Protein AF-A0A843V3J6-F1 (afdb_monomer_lite)

Organism: Colocasia esculenta (NCBI:txid4460)

pLDDT: mean 82.62, std 19.19, range [26.67, 98.56]

Radius of gyration: 23.21 Å; chains: 1; bounding box: 59×49×70 Å

Sequence (284 aa):
MAHHYPLPICGTAAAAAAAAAMAGCDGGARTPGRGEKETKKAARLAMMELSNMISVPMSLHAVVRLNVPEAIYQSGLNAPLTAAEILARLVPPPPSPALADPSILQRMLRMLTSHGVFREHLAGDGERRYSLTDVGMTLVAGADGEGSESYAPYVLQHHQEALVRAWPLLHEAVLDPTAGPFARANGGVPAYAYYGKDPKANVLMQRAMTGLSEPFMEALVEHAEAERGAGGLFDGVGKLVDVGGSSGACLNMIMKRVPEVTAGVNFDLPDVVALAPNFPERFR

Foldseek 3Di:
DDDPDDDPPPCVVVVVVVVVVPPDDDDDDDDDDPVNVVVVVVVVVVVVCVVCVVLQLVLVLVCLVQVQLCLCCVVVDQDWAQLLSSQVSTVVHDPCSVPDDSVVNVVSQVVVVVVQQWDWDQDPVRTITIGGDPNVLLSDPQNVHPPQQGLSLLSNLCPPPLNVQLVVCCVVCVVPVPAHSSCVSPVNADDVRVQVVPPVSVVSVLSNCRSPLQVVLVVQQVVQCVPPPPATPQRPPCAEEAAQCQLCVNVVSCCVVPVSPQAYEYHDDPVRPVPHDDDPPSYD

InterPro domains:
  IPR001077 O-methyltransferase, C-terminal domain [PF00891] (167-279)
  IPR012967 Caffeic acid 3-O-methyltransferase-like, dimerisation domain [PF08100] (48-141)
  IPR016461 O-methyltransferase-like [PS51683] (48-284)
  IPR016461 O-methyltransferase-like [PTHR11746] (46-274)
  IPR029063 S-adenosyl-L-methionine-dependent methyltransferase superfamily [G3DSA:3.40.50.150] (147-284)
  IPR029063 S-adenosyl-L-methionine-dependent methyltransferase superfamily [SSF53335] (148-279)
  IPR036388 Winged helix-like DNA-binding domain superfamily [G3DSA:1.10.10.10] (28-146)
  IPR036390 Winged helix DNA-binding domain superfamily [SSF46785] (43-142)

Secondary structure (DSSP, 8-state):
-----PPP-TTHHHHHHHHHTS-----------HHHHHHHHHHHHHHHHHHHTTHHHHHHHHHHHTTHHHHHHTTS----EEHHHHHHH-SSPPSSGGG--HHHHHHHHHHHHHTTSEEEEE-TTS-EEEEE-HHHHTTSTTTTSTTPPPSHHHHHHHTSHHHHTTGGGHHHHHH-TTS-HHHHHTTT--HHHHHTT-HHHHHHHHHHHHHHHHHHHHHHHHHHHHHHTT--TTTT-SEEEEET-TTSHHHHHHHHH-TT--EEEEE--HHHHTTSPPPPTTB-

Structure (mmCIF, N/CA/C/O backbone):
data_AF-A0A843V3J6-F1
#
_entry.id   AF-A0A843V3J6-F1
#
loop_
_atom_site.group_PDB
_atom_site.id
_atom_site.type_symbol
_atom_site.label_atom_id
_atom_site.label_alt_id
_atom_site.label_comp_id
_atom_site.label_asym_id
_atom_site.label_entity_id
_atom_site.label_seq_id
_atom_site.pdbx_PDB_ins_code
_atom_site.Cartn_x
_atom_site.Cartn_y
_atom_site.Cartn_z
_atom_site.occupancy
_atom_site.B_iso_or_equiv
_atom_site.auth_seq_id
_atom_site.auth_comp_id
_atom_site.auth_asym_id
_atom_site.auth_atom_id
_atom_site.pdbx_PDB_model_num
ATOM 1 N N . MET A 1 1 ? -15.578 -20.160 21.938 1.00 28.12 1 MET A N 1
ATOM 2 C CA . MET A 1 1 ? -16.398 -19.823 20.756 1.00 28.12 1 MET A CA 1
ATOM 3 C C . MET A 1 1 ? -15.548 -18.938 19.863 1.00 28.12 1 MET A C 1
ATOM 5 O O . MET A 1 1 ? -15.261 -17.815 20.246 1.00 28.12 1 MET A O 1
ATOM 9 N N . ALA A 1 2 ? -15.023 -19.484 18.766 1.00 26.67 2 ALA A N 1
ATOM 10 C CA . ALA A 1 2 ? -14.194 -18.730 17.830 1.00 26.67 2 ALA A CA 1
ATOM 11 C C . ALA A 1 2 ? -15.118 -17.910 16.921 1.00 26.67 2 ALA A C 1
ATOM 13 O O . ALA A 1 2 ? -15.871 -18.475 16.132 1.00 26.67 2 ALA A O 1
ATOM 14 N N . HIS A 1 3 ? -15.109 -16.589 17.081 1.00 28.59 3 HIS A N 1
ATOM 15 C CA . HIS A 1 3 ? -15.830 -15.693 16.188 1.00 28.59 3 HIS A CA 1
ATOM 16 C C . HIS A 1 3 ? -15.120 -15.673 14.829 1.00 28.59 3 HIS A C 1
ATOM 18 O O . HIS A 1 3 ? -14.024 -15.133 14.692 1.00 28.59 3 HIS A O 1
ATOM 24 N N . HIS A 1 4 ? -15.745 -16.290 13.827 1.00 30.20 4 HIS A N 1
ATOM 25 C CA . HIS A 1 4 ? -15.420 -16.071 12.424 1.00 30.20 4 HIS A CA 1
ATOM 26 C C . HIS A 1 4 ? -15.830 -14.642 12.054 1.00 30.20 4 HIS A C 1
ATOM 28 O O . HIS A 1 4 ? -16.993 -14.394 11.752 1.00 30.20 4 HIS A O 1
ATOM 34 N N . TYR A 1 5 ? -14.886 -13.703 12.084 1.00 27.34 5 TYR A N 1
ATOM 35 C CA . TYR A 1 5 ? -15.036 -12.443 11.363 1.00 27.34 5 TYR A CA 1
ATOM 36 C C . TYR A 1 5 ? -14.566 -12.672 9.920 1.00 27.34 5 TYR A C 1
ATOM 38 O O . TYR A 1 5 ? -13.370 -12.893 9.707 1.00 27.34 5 TYR A O 1
ATOM 46 N N . PRO A 1 6 ? -15.466 -12.699 8.919 1.00 29.69 6 PRO A N 1
ATOM 47 C CA . PRO A 1 6 ? -15.037 -12.656 7.532 1.00 29.69 6 PRO A CA 1
ATOM 48 C C . PRO A 1 6 ? -14.375 -11.296 7.289 1.00 29.69 6 PRO A C 1
ATOM 50 O O . PRO A 1 6 ? -14.940 -10.257 7.628 1.00 29.69 6 PRO A O 1
ATOM 53 N N . LEU A 1 7 ? -13.165 -11.303 6.727 1.00 31.59 7 LEU A N 1
ATOM 54 C CA . LEU A 1 7 ? -12.528 -10.080 6.243 1.00 31.59 7 LEU A CA 1
ATOM 55 C C . LEU A 1 7 ? -13.487 -9.395 5.254 1.00 31.59 7 LEU A C 1
ATOM 57 O O . LEU A 1 7 ? -14.003 -10.078 4.361 1.00 31.59 7 LEU A O 1
ATOM 61 N N . PRO A 1 8 ? -13.737 -8.080 5.372 1.00 27.30 8 PRO A N 1
ATOM 62 C CA . PRO A 1 8 ? -14.474 -7.366 4.349 1.00 27.30 8 PRO A CA 1
ATOM 63 C C . PRO A 1 8 ? -13.668 -7.456 3.053 1.00 27.30 8 PRO A C 1
ATOM 65 O O . PRO A 1 8 ? -12.497 -7.082 2.992 1.00 27.30 8 PRO A O 1
ATOM 68 N N . ILE A 1 9 ? -14.294 -8.006 2.016 1.00 33.47 9 ILE A N 1
ATOM 69 C CA . ILE A 1 9 ? -13.765 -8.008 0.657 1.00 33.47 9 ILE A CA 1
ATOM 70 C C . ILE A 1 9 ? -13.707 -6.535 0.237 1.00 33.47 9 ILE A C 1
ATOM 72 O O . ILE A 1 9 ? -14.710 -5.965 -0.194 1.00 33.47 9 ILE A O 1
ATOM 76 N N . CYS A 1 10 ? -12.554 -5.893 0.430 1.00 31.53 10 CYS A N 1
ATOM 77 C CA . CYS A 1 10 ? -12.291 -4.512 0.033 1.00 31.53 10 CYS A CA 1
ATOM 78 C C . CYS A 1 10 ? -12.187 -4.433 -1.502 1.00 31.53 10 CYS A C 1
ATOM 80 O O . CYS A 1 10 ? -11.113 -4.301 -2.077 1.00 31.53 10 CYS A O 1
ATOM 82 N N . GLY A 1 11 ? -13.320 -4.624 -2.179 1.00 31.94 11 GLY A N 1
ATOM 83 C CA . GLY A 1 11 ? -13.445 -4.601 -3.639 1.00 31.94 11 GLY A CA 1
ATOM 84 C C . GLY A 1 11 ? -14.770 -4.020 -4.136 1.00 31.94 11 GLY A C 1
ATOM 85 O O . GLY A 1 11 ? -14.984 -3.921 -5.343 1.00 31.94 11 GLY A O 1
ATOM 86 N N . THR A 1 12 ? -15.668 -3.607 -3.237 1.00 34.56 12 THR A N 1
ATOM 87 C CA . THR A 1 12 ? -17.015 -3.140 -3.603 1.00 34.56 12 THR A CA 1
ATOM 88 C C . THR A 1 12 ? -17.006 -1.809 -4.359 1.00 34.56 12 THR A C 1
ATOM 90 O O . THR A 1 12 ? -17.828 -1.627 -5.254 1.00 34.56 12 THR A O 1
ATOM 93 N N . ALA A 1 13 ? -16.044 -0.918 -4.100 1.00 29.59 13 ALA A N 1
ATOM 94 C CA . ALA A 1 13 ? -15.948 0.362 -4.811 1.00 29.59 13 ALA A CA 1
ATOM 95 C C . ALA A 1 13 ? -15.437 0.211 -6.261 1.00 29.59 13 ALA A C 1
ATOM 97 O O . ALA A 1 13 ? -15.981 0.825 -7.178 1.00 29.59 13 ALA A O 1
ATOM 98 N N . ALA A 1 14 ? -14.446 -0.656 -6.501 1.00 31.50 14 ALA A N 1
ATOM 99 C CA . ALA A 1 14 ? -13.887 -0.877 -7.840 1.00 31.50 14 ALA A CA 1
ATOM 100 C C . ALA A 1 14 ? -14.837 -1.678 -8.752 1.00 31.50 14 ALA A C 1
ATOM 102 O O . ALA A 1 14 ? -14.930 -1.413 -9.952 1.00 31.50 14 ALA A O 1
ATOM 103 N N . ALA A 1 15 ? -15.601 -2.617 -8.182 1.00 30.77 15 ALA A N 1
ATOM 104 C CA . ALA A 1 15 ? -16.604 -3.386 -8.916 1.00 30.77 15 ALA A CA 1
ATOM 105 C C . ALA A 1 15 ? -17.787 -2.520 -9.399 1.00 30.77 15 ALA A C 1
ATOM 107 O O . ALA A 1 15 ? -18.316 -2.755 -10.487 1.00 30.77 15 ALA A O 1
ATOM 108 N N . ALA A 1 16 ? -18.171 -1.490 -8.634 1.00 28.77 16 ALA A N 1
ATOM 109 C CA . ALA A 1 16 ? -19.265 -0.588 -8.997 1.00 28.77 16 ALA A CA 1
ATOM 110 C C . ALA A 1 16 ? -18.951 0.255 -10.250 1.00 28.77 16 ALA A C 1
ATOM 112 O O . ALA A 1 16 ? -19.823 0.441 -11.101 1.00 28.77 16 ALA A O 1
ATOM 113 N N . ALA A 1 17 ? -17.697 0.692 -10.418 1.00 30.34 17 ALA A N 1
ATOM 114 C CA . ALA A 1 17 ? -17.265 1.454 -11.593 1.00 30.34 17 ALA A CA 1
ATOM 115 C C . ALA A 1 17 ? -17.244 0.604 -12.881 1.00 30.34 17 ALA A C 1
ATOM 117 O O . ALA A 1 17 ? -17.614 1.086 -13.951 1.00 30.34 17 ALA A O 1
ATOM 118 N N . ALA A 1 18 ? -16.882 -0.681 -12.783 1.00 31.62 18 ALA A N 1
ATOM 119 C CA . ALA A 1 18 ? -16.894 -1.604 -13.920 1.00 31.62 18 ALA A CA 1
ATOM 120 C C . ALA A 1 18 ? -18.320 -2.024 -14.336 1.00 31.62 18 ALA A C 1
ATOM 122 O O . ALA A 1 18 ? -18.591 -2.213 -15.523 1.00 31.62 18 ALA A O 1
ATOM 123 N N . ALA A 1 19 ? -19.250 -2.131 -13.380 1.00 32.97 19 ALA A N 1
ATOM 124 C CA . ALA A 1 19 ? -20.643 -2.496 -13.648 1.00 32.97 19 ALA A CA 1
ATOM 125 C C . ALA A 1 19 ? -21.416 -1.397 -14.402 1.00 32.97 19 ALA A C 1
ATOM 127 O O . ALA A 1 19 ? -22.223 -1.706 -15.281 1.00 32.97 19 ALA A O 1
ATOM 128 N N . ALA A 1 20 ? -21.129 -0.119 -14.126 1.00 32.47 20 ALA A N 1
ATOM 129 C CA . ALA A 1 20 ? -21.775 1.013 -14.796 1.00 32.47 20 ALA A CA 1
ATOM 130 C C . ALA A 1 20 ? -21.442 1.106 -16.301 1.00 32.47 20 ALA A C 1
ATOM 132 O O . ALA A 1 20 ? -22.246 1.613 -17.078 1.00 32.47 20 ALA A O 1
ATOM 133 N N . ALA A 1 21 ? -20.301 0.559 -16.737 1.00 35.69 21 ALA A N 1
ATOM 134 C CA . ALA A 1 21 ? -19.885 0.560 -18.142 1.00 35.69 21 ALA A CA 1
ATOM 135 C C . ALA A 1 21 ? -20.558 -0.534 -19.001 1.00 35.69 21 ALA A C 1
ATOM 137 O O . ALA A 1 21 ? -20.473 -0.490 -20.227 1.00 35.69 21 ALA A O 1
ATOM 138 N N . MET A 1 22 ? -21.227 -1.516 -18.381 1.00 38.47 22 MET A N 1
ATOM 139 C CA . MET A 1 22 ? -21.742 -2.722 -19.055 1.00 38.47 22 MET A CA 1
ATOM 140 C C . MET A 1 22 ? -23.270 -2.712 -19.268 1.00 38.47 22 MET A C 1
ATOM 142 O O . MET A 1 22 ? -23.803 -3.586 -19.952 1.00 38.47 22 MET A O 1
ATOM 146 N N . ALA A 1 23 ? -23.992 -1.729 -18.720 1.00 36.44 23 ALA A N 1
ATOM 147 C CA . ALA A 1 23 ? -25.458 -1.666 -18.717 1.00 36.44 23 ALA A CA 1
ATOM 148 C C . ALA A 1 23 ? -26.059 -1.005 -19.977 1.00 36.44 23 ALA A C 1
ATOM 150 O O . ALA A 1 23 ? -26.860 -0.078 -19.892 1.00 36.44 23 ALA A O 1
ATOM 151 N N . GLY A 1 24 ? -25.684 -1.490 -21.161 1.00 35.25 24 GLY A N 1
ATOM 152 C CA . GLY A 1 24 ? -26.231 -1.013 -22.434 1.00 35.25 24 GLY A CA 1
ATOM 153 C C . GLY A 1 24 ? -26.349 -2.135 -23.458 1.00 35.25 24 GLY A C 1
ATOM 154 O O . GLY A 1 24 ? -25.571 -2.188 -24.404 1.00 35.25 24 GLY A O 1
ATOM 155 N N . CYS A 1 25 ? -27.299 -3.049 -23.263 1.00 37.50 25 CYS A N 1
ATOM 156 C CA . CYS A 1 25 ? -27.677 -4.037 -24.272 1.00 37.50 25 CYS A CA 1
ATOM 157 C C . CYS A 1 25 ? -29.126 -3.796 -24.685 1.00 37.50 25 CYS A C 1
ATOM 159 O O . CYS A 1 25 ? -30.023 -3.961 -23.863 1.00 37.50 25 CYS A O 1
ATOM 161 N N . ASP A 1 26 ? -29.345 -3.476 -25.961 1.00 40.12 26 ASP A N 1
ATOM 162 C CA . ASP A 1 26 ? -30.627 -3.742 -26.605 1.00 40.12 26 ASP A CA 1
ATOM 163 C C . ASP A 1 26 ? -30.409 -4.529 -27.904 1.00 40.12 26 ASP A C 1
ATOM 165 O O . ASP A 1 26 ? -29.411 -4.356 -28.613 1.00 40.12 26 ASP A O 1
ATOM 169 N N . GLY A 1 27 ? -31.299 -5.493 -28.117 1.00 42.22 27 GLY A N 1
ATOM 170 C CA . GLY A 1 27 ? -31.131 -6.636 -29.003 1.00 42.22 27 GLY A CA 1
ATOM 171 C C . GLY A 1 27 ? -31.489 -6.382 -30.467 1.00 42.22 27 GLY A C 1
ATOM 172 O O . GLY A 1 27 ? -32.293 -5.526 -30.820 1.00 42.22 27 GLY A O 1
ATOM 173 N N . GLY A 1 28 ? -30.918 -7.214 -31.339 1.00 34.41 28 GLY A N 1
ATOM 174 C CA . GLY A 1 28 ? -31.318 -7.326 -32.740 1.00 34.41 28 GLY A CA 1
ATOM 175 C C . GLY A 1 28 ? -30.206 -7.921 -33.595 1.00 34.41 28 GLY A C 1
ATOM 176 O O . GLY A 1 28 ? -29.186 -7.279 -33.828 1.00 34.41 28 GLY A O 1
ATOM 177 N N . ALA A 1 29 ? -30.397 -9.156 -34.065 1.00 49.06 29 ALA A N 1
ATOM 178 C CA . ALA A 1 29 ? -29.432 -9.872 -34.893 1.00 49.06 29 ALA A CA 1
ATOM 179 C C . ALA A 1 29 ? -29.091 -9.085 -36.175 1.00 49.06 29 ALA A C 1
ATOM 181 O O . ALA A 1 29 ? -29.909 -8.961 -37.086 1.00 49.06 29 ALA A O 1
ATOM 182 N N . ARG A 1 30 ? -27.857 -8.574 -36.254 1.00 51.25 30 ARG A N 1
ATOM 183 C CA . ARG A 1 30 ? -27.220 -8.079 -37.481 1.00 51.25 30 ARG A CA 1
ATOM 184 C C . ARG A 1 30 ? -25.913 -8.828 -37.690 1.00 51.25 30 ARG A C 1
ATOM 186 O O . ARG A 1 30 ? -25.183 -9.102 -36.747 1.00 51.25 30 ARG A O 1
ATOM 193 N N . THR A 1 31 ? -25.617 -9.141 -38.946 1.00 56.22 31 THR A N 1
ATOM 194 C CA . THR A 1 31 ? -24.292 -9.580 -39.403 1.00 56.22 31 THR A CA 1
ATOM 195 C C . THR A 1 31 ? -23.197 -8.671 -38.831 1.00 56.22 31 THR A C 1
ATOM 197 O O . THR A 1 31 ? -23.404 -7.453 -38.868 1.00 56.22 31 THR A O 1
ATOM 200 N N . PRO A 1 32 ? -22.037 -9.189 -38.369 1.00 52.00 32 PRO A N 1
ATOM 201 C CA . PRO A 1 32 ? -21.095 -8.382 -37.604 1.00 52.00 32 PRO A CA 1
ATOM 202 C C . PRO A 1 32 ? -20.516 -7.249 -38.439 1.00 52.00 32 PRO A C 1
ATOM 204 O O . PRO A 1 32 ? -19.610 -7.445 -39.258 1.00 52.00 32 PRO A O 1
ATOM 207 N N . GLY A 1 33 ? -21.049 -6.048 -38.223 1.00 54.09 33 GLY A N 1
ATOM 208 C CA . GLY A 1 33 ? -20.495 -4.816 -38.754 1.00 54.09 33 GLY A CA 1
ATOM 209 C C . GLY A 1 33 ? -19.091 -4.588 -38.197 1.00 54.09 33 GLY A C 1
ATOM 210 O O . GLY A 1 33 ? -18.692 -5.167 -37.185 1.00 54.09 33 GLY A O 1
ATOM 211 N N . ARG A 1 34 ? -18.324 -3.716 -38.853 1.00 59.78 34 ARG A N 1
ATOM 212 C CA . ARG A 1 34 ? -16.984 -3.289 -38.415 1.00 59.78 34 ARG A CA 1
ATOM 213 C C . ARG A 1 34 ? -16.920 -2.952 -36.911 1.00 59.78 34 ARG A C 1
ATOM 215 O O . ARG A 1 34 ? -15.963 -3.363 -36.263 1.00 59.78 34 ARG A O 1
ATOM 222 N N . GLY A 1 35 ? -17.977 -2.343 -36.364 1.00 64.44 35 GLY A N 1
ATOM 223 C CA . GLY A 1 35 ? -18.118 -2.057 -34.931 1.00 64.44 35 GLY A CA 1
ATOM 224 C C . GLY A 1 35 ? -18.111 -3.299 -34.030 1.00 64.44 35 GLY A C 1
ATOM 225 O O . GLY A 1 35 ? -17.386 -3.322 -33.048 1.00 64.44 35 GLY A O 1
ATOM 226 N N . GLU A 1 36 ? -18.795 -4.391 -34.392 1.00 66.38 36 GLU A N 1
ATOM 227 C CA . GLU A 1 36 ? -18.816 -5.619 -33.573 1.00 66.38 36 GLU A CA 1
ATOM 228 C C . GLU A 1 36 ? -17.449 -6.335 -33.568 1.00 66.38 36 GLU A C 1
ATOM 230 O O . GLU A 1 36 ? -17.037 -6.942 -32.575 1.00 66.38 36 GLU A O 1
ATOM 235 N N . LYS A 1 37 ? -16.696 -6.242 -34.675 1.00 66.69 37 LYS A N 1
ATOM 236 C CA . LYS A 1 37 ? -15.309 -6.736 -34.746 1.00 66.69 37 LYS A CA 1
ATOM 237 C C . LYS A 1 37 ? -14.364 -5.905 -33.876 1.00 66.69 37 LYS A C 1
ATOM 239 O O . LYS A 1 37 ? -13.455 -6.475 -33.274 1.00 66.69 37 LYS A O 1
ATOM 244 N N . GLU A 1 38 ? -14.560 -4.591 -33.815 1.00 74.38 38 GLU A N 1
ATOM 245 C CA . GLU A 1 38 ? -13.803 -3.687 -32.941 1.00 74.38 38 GLU A CA 1
ATOM 246 C C . GLU A 1 38 ? -14.133 -3.953 -31.458 1.00 74.38 38 GLU A C 1
ATOM 248 O O . GLU A 1 38 ? -13.208 -4.118 -30.662 1.00 74.38 38 GLU A O 1
ATOM 253 N N . THR A 1 39 ? -15.405 -4.189 -31.107 1.00 82.88 39 THR A N 1
ATOM 254 C CA . THR A 1 39 ? -15.826 -4.607 -29.754 1.00 82.88 39 THR A CA 1
ATOM 255 C C . THR A 1 39 ? -15.177 -5.926 -29.316 1.00 82.88 39 THR A C 1
ATOM 257 O O . THR A 1 39 ? -14.636 -6.018 -28.216 1.00 82.88 39 THR A O 1
ATOM 260 N N . LYS A 1 40 ? -15.138 -6.950 -30.184 1.00 87.88 40 LYS A N 1
ATOM 261 C CA . LYS A 1 40 ? -14.481 -8.240 -29.871 1.00 87.88 40 LYS A CA 1
ATOM 262 C C . LYS A 1 40 ? -12.968 -8.108 -29.673 1.00 87.88 40 LYS A C 1
ATOM 264 O O . LYS A 1 40 ? -12.384 -8.882 -28.917 1.00 87.88 40 LYS A O 1
ATOM 269 N N . LYS A 1 41 ? -12.315 -7.161 -30.356 1.00 91.56 41 LYS A N 1
ATOM 270 C CA . LYS A 1 41 ? -10.887 -6.869 -30.150 1.00 91.56 41 LYS A CA 1
ATOM 271 C C . LYS A 1 41 ? -10.656 -6.175 -28.808 1.00 91.56 41 LYS A C 1
ATOM 273 O O . LYS A 1 41 ? -9.788 -6.623 -28.067 1.00 91.56 41 LYS A O 1
ATOM 278 N N . ALA A 1 42 ? -11.456 -5.161 -28.478 1.00 94.06 42 ALA A N 1
ATOM 279 C CA . ALA A 1 42 ? -11.379 -4.468 -27.192 1.00 94.06 42 ALA A CA 1
ATOM 280 C C . ALA A 1 42 ? -11.588 -5.432 -26.012 1.00 94.06 42 ALA A C 1
ATOM 282 O O . ALA A 1 42 ? -10.781 -5.454 -25.089 1.00 94.06 42 ALA A O 1
ATOM 283 N N . ALA A 1 43 ? -12.586 -6.319 -26.095 1.00 95.06 43 ALA A N 1
ATOM 284 C CA . ALA A 1 43 ? -12.836 -7.329 -25.065 1.00 95.06 43 ALA A CA 1
ATOM 285 C C . ALA A 1 43 ? -11.648 -8.292 -24.861 1.00 95.06 43 ALA A C 1
ATOM 287 O O . ALA A 1 43 ? -11.321 -8.653 -23.732 1.00 95.06 43 ALA A O 1
ATOM 288 N N . ARG A 1 44 ? -10.963 -8.692 -25.943 1.00 95.12 44 ARG A N 1
ATOM 289 C CA . ARG A 1 44 ? -9.755 -9.532 -25.849 1.00 95.12 44 ARG A CA 1
ATOM 290 C C . ARG A 1 44 ? -8.586 -8.799 -25.200 1.00 95.12 44 ARG A C 1
ATOM 292 O O . ARG A 1 44 ? -7.870 -9.412 -24.416 1.00 95.12 44 ARG A O 1
ATOM 299 N N . LEU A 1 45 ? -8.402 -7.516 -25.515 1.00 95.38 45 LEU A N 1
ATOM 300 C CA . LEU A 1 45 ? -7.379 -6.687 -24.875 1.00 95.38 45 LEU A CA 1
ATOM 301 C C . LEU A 1 45 ? -7.660 -6.526 -23.378 1.00 95.38 45 LEU A C 1
ATOM 303 O O . LEU A 1 45 ? -6.754 -6.740 -22.583 1.00 95.38 45 LEU A O 1
ATOM 307 N N . ALA A 1 46 ? -8.914 -6.272 -22.996 1.00 95.62 46 ALA A N 1
ATOM 308 C CA . ALA A 1 46 ? -9.312 -6.184 -21.592 1.00 95.62 46 ALA A CA 1
ATOM 309 C C . ALA A 1 46 ? -9.059 -7.500 -20.835 1.00 95.62 46 ALA A C 1
ATOM 311 O O . ALA A 1 46 ? -8.489 -7.493 -19.750 1.00 95.62 46 ALA A O 1
ATOM 312 N N . MET A 1 47 ? -9.408 -8.655 -21.417 1.00 96.69 47 MET A N 1
ATOM 313 C CA . MET A 1 47 ? -9.121 -9.952 -20.787 1.00 96.69 47 MET A CA 1
ATOM 314 C C . MET A 1 47 ? -7.614 -10.211 -20.657 1.00 96.69 47 MET A C 1
ATOM 316 O O . MET A 1 47 ? -7.163 -10.760 -19.652 1.00 96.69 47 MET A O 1
ATOM 320 N N . MET A 1 48 ? -6.825 -9.809 -21.655 1.00 95.25 48 MET A N 1
ATOM 321 C CA . MET A 1 48 ? -5.368 -9.894 -21.594 1.00 95.25 48 MET A CA 1
ATOM 322 C C . MET A 1 48 ? -4.803 -9.006 -20.477 1.00 95.25 48 MET A C 1
ATOM 324 O O . MET A 1 48 ? -3.924 -9.456 -19.749 1.00 95.25 48 MET A O 1
ATOM 328 N N . GLU A 1 49 ? -5.309 -7.785 -20.312 1.00 93.25 49 GLU A N 1
ATOM 329 C CA . GLU A 1 49 ? -4.924 -6.884 -19.221 1.00 93.25 49 GLU A CA 1
ATOM 330 C C . GLU A 1 49 ? -5.257 -7.495 -17.854 1.00 93.25 49 GLU A C 1
ATOM 332 O O . GLU A 1 49 ? -4.361 -7.663 -17.030 1.00 93.25 49 GLU A O 1
ATOM 337 N N . LEU A 1 50 ? -6.500 -7.948 -17.657 1.00 95.25 50 LEU A N 1
ATOM 338 C CA . LEU A 1 50 ? -6.942 -8.603 -16.421 1.00 95.25 50 LEU A CA 1
ATOM 339 C C . LEU A 1 50 ? -6.094 -9.836 -16.080 1.00 95.25 50 LEU A C 1
ATOM 341 O O . LEU A 1 50 ? -5.687 -10.012 -14.934 1.00 95.25 50 LEU A O 1
ATOM 345 N N . SER A 1 51 ? -5.779 -10.664 -17.079 1.00 94.88 51 SER A N 1
ATOM 346 C CA . SER A 1 51 ? -4.977 -11.883 -16.893 1.00 94.88 51 SER A CA 1
ATOM 347 C C . SER A 1 51 ? -3.533 -11.585 -16.479 1.00 94.88 51 SER A C 1
ATOM 349 O O . SER A 1 51 ? -2.905 -12.400 -15.809 1.00 94.88 51 SER A O 1
ATOM 351 N N . ASN A 1 52 ? -3.000 -10.425 -16.870 1.00 93.12 52 ASN A N 1
ATOM 352 C CA . ASN A 1 52 ? -1.640 -10.003 -16.540 1.00 93.12 52 ASN A CA 1
ATOM 353 C C . ASN A 1 52 ? -1.584 -9.033 -15.355 1.00 93.12 52 ASN A C 1
ATOM 355 O O . ASN A 1 52 ? -0.490 -8.680 -14.920 1.00 93.12 52 ASN A O 1
ATOM 359 N N . MET A 1 53 ? -2.730 -8.634 -14.793 1.00 93.44 53 MET A N 1
ATOM 360 C CA . MET A 1 53 ? -2.816 -7.570 -13.793 1.00 93.44 53 MET A CA 1
ATOM 361 C C . MET A 1 53 ? -1.971 -7.843 -12.548 1.00 93.44 53 MET A C 1
ATOM 363 O O . MET A 1 53 ? -1.510 -6.894 -11.926 1.00 93.44 53 MET A O 1
ATOM 367 N N . ILE A 1 54 ? -1.675 -9.111 -12.233 1.00 94.31 54 ILE A N 1
ATOM 368 C CA . ILE A 1 54 ? -0.764 -9.507 -11.148 1.00 94.31 54 ILE A CA 1
ATOM 369 C C . ILE A 1 54 ? 0.629 -8.863 -11.253 1.00 94.31 54 ILE A C 1
ATOM 371 O O . ILE A 1 54 ? 1.272 -8.634 -10.230 1.00 94.31 54 ILE A O 1
ATOM 375 N N . SER A 1 55 ? 1.104 -8.510 -12.455 1.00 95.06 55 SER A N 1
ATOM 376 C CA . SER A 1 55 ? 2.410 -7.862 -12.611 1.00 95.06 55 SER A CA 1
ATOM 377 C C . SER A 1 55 ? 2.475 -6.491 -11.939 1.00 95.06 55 SER A C 1
ATOM 379 O O . SER A 1 55 ? 3.548 -6.099 -11.477 1.00 95.06 55 SER A O 1
ATOM 381 N N . VAL A 1 56 ? 1.347 -5.775 -11.868 1.00 96.31 56 VAL A N 1
ATOM 382 C CA . VAL A 1 56 ? 1.250 -4.424 -11.296 1.00 96.31 56 VAL A CA 1
ATOM 383 C C . VAL A 1 56 ? 1.519 -4.430 -9.785 1.00 96.31 56 VAL A C 1
ATOM 385 O O . VAL A 1 56 ? 2.554 -3.893 -9.377 1.00 96.31 56 VAL A O 1
ATOM 388 N N . PRO A 1 57 ? 0.697 -5.090 -8.943 1.00 95.62 57 PRO A N 1
ATOM 389 C CA . PRO A 1 57 ? 0.929 -5.135 -7.507 1.00 95.62 57 PRO A CA 1
ATOM 390 C C . PRO A 1 57 ? 2.237 -5.839 -7.144 1.00 95.62 57 PRO A C 1
ATOM 392 O O . PRO A 1 57 ? 2.901 -5.430 -6.197 1.00 95.62 57 PRO A O 1
ATOM 395 N N . MET A 1 58 ? 2.664 -6.854 -7.904 1.00 97.00 58 MET A N 1
ATOM 396 C CA . MET A 1 58 ? 3.914 -7.555 -7.599 1.00 97.00 58 MET A CA 1
ATOM 397 C C . MET A 1 58 ? 5.157 -6.718 -7.909 1.00 97.00 58 MET A C 1
ATOM 399 O O . MET A 1 58 ? 6.143 -6.817 -7.178 1.00 97.00 58 MET A O 1
ATOM 403 N N . SER A 1 59 ? 5.126 -5.857 -8.933 1.00 97.88 59 SER A N 1
ATOM 404 C CA . SER A 1 59 ? 6.231 -4.909 -9.138 1.00 97.88 59 SER A CA 1
ATOM 405 C C . SER A 1 59 ? 6.178 -3.765 -8.134 1.00 97.88 59 SER A C 1
ATOM 407 O O . SER A 1 59 ? 7.234 -3.340 -7.679 1.00 97.88 59 SER A O 1
ATOM 409 N N . LEU A 1 60 ? 4.982 -3.298 -7.749 1.00 97.94 60 LEU A N 1
ATOM 410 C CA . LEU A 1 60 ? 4.823 -2.313 -6.674 1.00 97.94 60 LEU A CA 1
ATOM 411 C C . LEU A 1 60 ? 5.425 -2.846 -5.366 1.00 97.94 60 LEU A C 1
ATOM 413 O O . LEU A 1 60 ? 6.252 -2.195 -4.733 1.00 97.94 60 LEU A O 1
ATOM 417 N N . HIS A 1 61 ? 5.089 -4.085 -5.019 1.00 97.69 61 HIS A N 1
ATOM 418 C CA . HIS A 1 61 ? 5.680 -4.802 -3.900 1.00 97.69 61 HIS A CA 1
ATOM 419 C C . HIS A 1 61 ? 7.206 -4.912 -4.024 1.00 97.69 61 HIS A C 1
ATOM 421 O O . HIS A 1 61 ? 7.917 -4.684 -3.049 1.00 97.69 61 HIS A O 1
ATOM 427 N N . ALA A 1 62 ? 7.736 -5.212 -5.214 1.00 97.31 62 ALA A N 1
ATOM 428 C CA . ALA A 1 62 ? 9.178 -5.294 -5.434 1.00 97.31 62 ALA A CA 1
ATOM 429 C C . ALA A 1 62 ? 9.891 -3.947 -5.226 1.00 97.31 62 ALA A C 1
ATOM 431 O O . ALA A 1 62 ? 10.903 -3.911 -4.528 1.00 97.31 62 ALA A O 1
ATOM 432 N N . VAL A 1 63 ? 9.375 -2.844 -5.780 1.00 97.81 63 VAL A N 1
ATOM 433 C CA . VAL A 1 63 ? 10.003 -1.519 -5.616 1.00 97.81 63 VAL A CA 1
ATOM 434 C C . VAL A 1 63 ? 9.928 -1.029 -4.169 1.00 97.81 63 VAL A C 1
ATOM 436 O O . VAL A 1 63 ? 10.899 -0.457 -3.682 1.00 97.81 63 VAL A O 1
ATOM 439 N N . VAL A 1 64 ? 8.841 -1.336 -3.452 1.00 97.31 64 VAL A N 1
ATOM 440 C CA . VAL A 1 64 ? 8.731 -1.063 -2.011 1.00 97.31 64 VAL A CA 1
ATOM 441 C C . VAL A 1 64 ? 9.732 -1.904 -1.216 1.00 97.31 64 VAL A C 1
ATOM 443 O O . VAL A 1 64 ? 10.447 -1.374 -0.373 1.00 97.31 64 VAL A O 1
ATOM 446 N N . ARG A 1 65 ? 9.869 -3.205 -1.512 1.00 95.75 65 ARG A N 1
ATOM 447 C CA . ARG A 1 65 ? 10.877 -4.065 -0.858 1.00 95.75 65 ARG A CA 1
ATOM 448 C C . ARG A 1 65 ? 12.311 -3.610 -1.102 1.00 95.75 65 ARG A C 1
ATOM 450 O O . ARG A 1 65 ? 13.168 -3.862 -0.262 1.00 95.75 65 ARG A O 1
ATOM 457 N N . LEU A 1 66 ? 12.566 -2.994 -2.252 1.00 96.25 66 LEU A N 1
ATOM 458 C CA . LEU A 1 66 ? 13.858 -2.411 -2.597 1.00 96.25 66 LEU A CA 1
ATOM 459 C C . LEU A 1 66 ? 14.074 -1.025 -1.975 1.00 96.25 66 LEU A C 1
ATOM 461 O O . LEU A 1 66 ? 15.177 -0.510 -2.101 1.00 96.25 66 LEU A O 1
ATOM 465 N N . ASN A 1 67 ? 13.072 -0.440 -1.309 1.00 96.12 67 ASN A N 1
ATOM 466 C CA . ASN A 1 67 ? 13.119 0.916 -0.755 1.00 96.12 67 ASN A CA 1
ATOM 467 C C . ASN A 1 67 ? 13.330 1.999 -1.838 1.00 96.12 67 ASN A C 1
ATOM 469 O O . ASN A 1 67 ? 14.047 2.979 -1.647 1.00 96.12 67 ASN A O 1
ATOM 473 N N . VAL A 1 68 ? 12.754 1.784 -3.027 1.00 97.75 68 VAL A N 1
ATOM 474 C CA . VAL A 1 68 ? 12.898 2.685 -4.183 1.00 97.75 68 VAL A CA 1
ATOM 475 C C . VAL A 1 68 ? 12.248 4.057 -3.965 1.00 97.75 68 VAL A C 1
ATOM 477 O O . VAL A 1 68 ? 12.902 5.042 -4.313 1.00 97.75 68 VAL A O 1
ATOM 480 N N . PRO A 1 69 ? 11.012 4.179 -3.433 1.00 96.88 69 PRO A N 1
ATOM 481 C CA . PRO A 1 69 ? 10.407 5.493 -3.199 1.00 96.88 69 PRO A CA 1
ATOM 482 C C . PRO A 1 69 ? 11.281 6.380 -2.297 1.00 96.88 69 PRO A C 1
ATOM 484 O O . PRO A 1 69 ? 11.579 7.524 -2.632 1.00 96.88 69 PRO A O 1
ATOM 487 N N . GLU A 1 70 ? 11.803 5.810 -1.221 1.00 95.00 70 GLU A N 1
ATOM 488 C CA . GLU A 1 70 ? 12.695 6.446 -0.258 1.00 95.00 70 GLU A CA 1
ATOM 489 C C . GLU A 1 70 ? 14.043 6.803 -0.884 1.00 95.00 70 GLU A C 1
ATOM 491 O O . GLU A 1 70 ? 14.571 7.878 -0.623 1.00 95.00 70 GLU A O 1
ATOM 496 N N . ALA A 1 71 ? 14.597 5.947 -1.747 1.00 95.81 71 ALA A N 1
ATOM 497 C CA . ALA A 1 71 ? 15.831 6.243 -2.475 1.00 95.81 71 ALA A CA 1
ATOM 498 C C . ALA A 1 71 ? 15.674 7.429 -3.447 1.00 95.81 71 ALA A C 1
ATOM 500 O O . ALA A 1 71 ? 16.615 8.207 -3.638 1.00 95.81 71 ALA A O 1
ATOM 501 N N . ILE A 1 72 ? 14.488 7.596 -4.046 1.00 96.50 72 ILE A N 1
ATOM 502 C CA . ILE A 1 72 ? 14.162 8.777 -4.858 1.00 96.50 72 ILE A CA 1
ATOM 503 C C . ILE A 1 72 ? 14.042 10.014 -3.962 1.00 96.50 72 ILE A C 1
ATOM 505 O O . ILE A 1 72 ? 14.600 11.056 -4.299 1.00 96.50 72 ILE A O 1
ATOM 509 N N . TYR A 1 73 ? 13.380 9.889 -2.809 1.00 93.50 73 TYR A N 1
ATOM 510 C CA . TYR A 1 73 ? 13.093 11.000 -1.897 1.00 93.50 73 TYR A CA 1
ATOM 511 C C . TYR A 1 73 ? 14.171 11.263 -0.826 1.00 93.50 73 TYR A C 1
ATOM 513 O O . TYR A 1 73 ? 13.975 12.087 0.060 1.00 93.50 73 TYR A O 1
ATOM 521 N N . GLN A 1 74 ? 15.330 10.600 -0.884 1.00 85.81 74 GLN A N 1
ATOM 522 C CA . GLN A 1 74 ? 16.312 10.541 0.212 1.00 85.81 74 GLN A CA 1
ATOM 523 C C . GLN A 1 74 ? 16.782 11.912 0.749 1.00 85.81 74 GLN A C 1
ATOM 525 O O . GLN A 1 74 ? 17.174 12.017 1.909 1.00 85.81 74 GLN A O 1
ATOM 530 N N . SER A 1 75 ? 16.755 12.967 -0.071 1.00 81.25 75 SER A N 1
ATOM 531 C CA . SER A 1 75 ? 17.124 14.339 0.318 1.00 81.25 75 SER A CA 1
ATOM 532 C C . SER A 1 75 ? 15.927 15.255 0.613 1.00 81.25 75 SER A C 1
ATOM 534 O O . SER A 1 75 ? 16.092 16.473 0.661 1.00 81.25 75 SER A O 1
ATOM 536 N N . GLY A 1 76 ? 14.718 14.701 0.739 1.00 83.81 76 GLY A N 1
ATOM 537 C CA . GLY A 1 76 ? 13.461 15.457 0.749 1.00 83.81 76 GLY A CA 1
ATOM 538 C C . GLY A 1 76 ? 13.118 16.079 -0.609 1.00 83.81 76 GLY A C 1
ATOM 539 O O . GLY A 1 76 ? 12.159 16.834 -0.732 1.00 83.81 76 GLY A O 1
ATOM 540 N N . LEU A 1 77 ? 13.918 15.793 -1.640 1.00 85.88 77 LEU A N 1
ATOM 541 C CA . LEU A 1 77 ? 13.731 16.303 -2.989 1.00 85.88 77 LEU A CA 1
ATOM 542 C C . LEU A 1 77 ? 13.275 15.159 -3.885 1.00 85.88 77 LEU A C 1
ATOM 544 O O . LEU A 1 77 ? 14.007 14.198 -4.097 1.00 85.88 77 LEU A O 1
ATOM 548 N N . ASN A 1 78 ? 12.099 15.305 -4.483 1.00 93.31 78 ASN A N 1
ATOM 549 C CA . ASN A 1 78 ? 11.564 14.373 -5.473 1.00 93.31 78 ASN A CA 1
ATOM 550 C C . ASN A 1 78 ? 12.170 14.619 -6.875 1.00 93.31 78 ASN A C 1
ATOM 552 O O . ASN A 1 78 ? 11.463 14.803 -7.869 1.00 93.31 78 ASN A O 1
ATOM 556 N N . ALA A 1 79 ? 13.499 14.723 -6.944 1.00 92.94 79 ALA A N 1
ATOM 557 C CA . ALA A 1 79 ? 14.216 15.014 -8.181 1.00 92.94 79 ALA A CA 1
ATOM 558 C C . ALA A 1 79 ? 14.188 13.799 -9.134 1.00 92.94 79 ALA A C 1
ATOM 560 O O . ALA A 1 79 ? 14.329 12.672 -8.664 1.00 92.94 79 ALA A O 1
ATOM 561 N N . PRO A 1 80 ? 14.050 13.985 -10.462 1.00 95.75 80 PRO A N 1
ATOM 562 C CA . PRO A 1 80 ? 14.082 12.870 -11.409 1.00 95.75 80 PRO A CA 1
ATOM 563 C C . PRO A 1 80 ? 15.439 12.148 -11.441 1.00 95.75 80 PRO A C 1
ATOM 565 O O . PRO A 1 80 ? 16.460 12.780 -11.707 1.00 95.75 80 PRO A O 1
ATOM 568 N N . LEU A 1 81 ? 15.440 10.824 -11.254 1.00 97.06 81 LEU A N 1
ATOM 569 C CA . LEU A 1 81 ? 16.645 9.978 -11.238 1.00 97.06 81 LEU A CA 1
ATOM 570 C C . LEU A 1 81 ? 16.588 8.854 -12.268 1.00 97.06 81 LEU A C 1
ATOM 572 O O . LEU A 1 81 ? 15.537 8.259 -12.501 1.00 97.06 81 LEU A O 1
ATOM 576 N N . THR A 1 82 ? 17.729 8.500 -12.846 1.00 97.31 82 THR A N 1
ATOM 577 C CA . THR A 1 82 ? 17.872 7.275 -13.640 1.00 97.31 82 THR A CA 1
ATOM 578 C C . THR A 1 82 ? 17.735 6.032 -12.756 1.00 97.31 82 THR A C 1
ATOM 580 O O . THR A 1 82 ? 17.976 6.064 -11.547 1.00 97.31 82 THR A O 1
ATOM 583 N N . ALA A 1 83 ? 17.407 4.885 -13.356 1.00 97.06 83 ALA A N 1
ATOM 584 C CA . ALA A 1 83 ? 17.354 3.623 -12.615 1.00 97.06 83 ALA A CA 1
ATOM 585 C C . ALA A 1 83 ? 18.709 3.251 -11.974 1.00 97.06 83 ALA A C 1
ATOM 587 O O . ALA A 1 83 ? 18.733 2.652 -10.901 1.00 97.06 83 ALA A O 1
ATOM 588 N N . ALA A 1 84 ? 19.832 3.628 -12.596 1.00 96.06 84 ALA A N 1
ATOM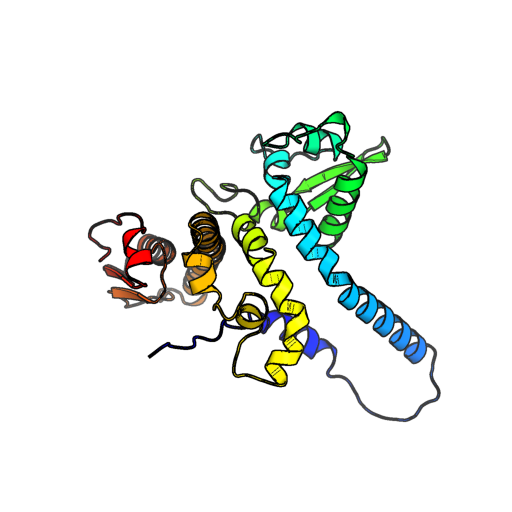 589 C CA . ALA A 1 84 ? 21.166 3.388 -12.047 1.00 96.06 84 ALA A CA 1
ATOM 590 C C . ALA A 1 84 ? 21.436 4.251 -10.804 1.00 96.06 84 ALA A C 1
ATOM 592 O O . ALA A 1 84 ? 21.933 3.744 -9.800 1.00 96.06 84 ALA A O 1
ATOM 593 N N . GLU A 1 85 ? 21.050 5.529 -10.839 1.00 96.44 85 GLU A N 1
ATOM 594 C CA . GLU A 1 85 ? 21.154 6.425 -9.682 1.00 96.44 85 GLU A CA 1
ATOM 595 C C . GLU A 1 85 ? 20.264 5.967 -8.524 1.00 96.44 85 GLU A C 1
ATOM 597 O O . GLU A 1 85 ? 20.702 6.009 -7.377 1.00 96.44 85 GLU A O 1
ATOM 602 N N . ILE A 1 86 ? 19.050 5.480 -8.807 1.00 97.00 86 ILE A N 1
ATOM 603 C CA . ILE A 1 86 ? 18.165 4.905 -7.782 1.00 97.00 86 ILE A CA 1
ATOM 604 C C . ILE A 1 86 ? 18.828 3.685 -7.134 1.00 97.00 86 ILE A C 1
ATOM 606 O O . ILE A 1 86 ? 18.884 3.603 -5.910 1.00 97.00 86 ILE A O 1
ATOM 610 N N . LEU A 1 87 ? 19.382 2.761 -7.932 1.00 96.12 87 LEU A N 1
ATOM 611 C CA . LEU A 1 87 ? 20.077 1.580 -7.404 1.00 96.12 87 LEU A CA 1
ATOM 612 C C . LEU A 1 87 ? 21.259 1.946 -6.497 1.00 96.12 87 LEU A C 1
ATOM 614 O O . LEU A 1 87 ? 21.472 1.294 -5.476 1.00 96.12 87 LEU A O 1
ATOM 618 N N . ALA A 1 88 ? 22.004 2.997 -6.845 1.00 95.31 88 ALA A N 1
ATOM 619 C CA . ALA A 1 88 ? 23.121 3.489 -6.041 1.00 95.31 88 ALA A CA 1
ATOM 620 C C . ALA A 1 88 ? 22.686 4.125 -4.706 1.00 95.31 88 ALA A C 1
ATOM 622 O O . ALA A 1 88 ? 23.506 4.241 -3.797 1.00 95.31 88 ALA A O 1
ATOM 623 N N . ARG A 1 89 ? 21.414 4.527 -4.582 1.00 95.44 89 ARG A N 1
ATOM 624 C CA . ARG A 1 89 ? 20.834 5.170 -3.390 1.00 95.44 89 ARG A CA 1
ATOM 625 C C . ARG A 1 89 ? 20.052 4.220 -2.483 1.00 95.44 89 ARG A C 1
ATOM 627 O O . ARG A 1 89 ? 19.582 4.655 -1.435 1.00 95.44 89 ARG A O 1
ATOM 634 N N . LEU A 1 90 ? 19.886 2.949 -2.859 1.00 95.06 90 LEU A N 1
ATOM 635 C CA . LEU A 1 90 ? 19.103 2.010 -2.053 1.00 95.06 90 LEU A CA 1
ATOM 636 C C . LEU A 1 90 ? 19.701 1.826 -0.656 1.00 95.06 90 LEU A C 1
ATOM 638 O O . LEU A 1 90 ? 20.912 1.664 -0.485 1.00 95.06 90 LEU A O 1
ATOM 642 N N . VAL A 1 91 ? 18.816 1.787 0.337 1.00 92.06 91 VAL A N 1
ATOM 643 C CA . VAL A 1 91 ? 19.158 1.504 1.731 1.00 92.06 91 VAL A CA 1
ATOM 644 C C . VAL A 1 91 ? 18.258 0.366 2.223 1.00 92.06 91 VAL A C 1
ATOM 646 O O . VAL A 1 91 ? 17.044 0.561 2.277 1.00 92.06 91 VAL A O 1
ATOM 649 N N . PRO A 1 92 ? 18.819 -0.801 2.595 1.00 92.50 92 PRO A N 1
ATOM 650 C CA . PRO A 1 92 ? 20.235 -1.172 2.479 1.00 92.50 92 PRO A CA 1
ATOM 651 C C . PRO A 1 92 ? 20.686 -1.331 1.009 1.00 92.50 92 PRO A C 1
ATOM 653 O O . PRO A 1 92 ? 19.850 -1.587 0.140 1.00 92.50 92 PRO A O 1
ATOM 656 N N . PRO A 1 93 ? 21.997 -1.221 0.712 1.00 90.56 93 PRO A N 1
ATOM 657 C CA . PRO A 1 93 ? 22.502 -1.434 -0.641 1.00 90.56 93 PRO A CA 1
ATOM 658 C C . PRO A 1 93 ? 22.308 -2.894 -1.092 1.00 90.56 93 PRO A C 1
ATOM 660 O O . PRO A 1 93 ? 22.217 -3.797 -0.250 1.00 90.56 93 PRO A O 1
ATOM 663 N N . PRO A 1 94 ? 22.295 -3.169 -2.413 1.00 89.31 94 PRO A N 1
ATOM 664 C CA . PRO A 1 94 ? 22.194 -4.530 -2.927 1.00 89.31 94 PRO A CA 1
ATOM 665 C C . PRO A 1 94 ? 23.315 -5.432 -2.376 1.00 89.31 94 PRO A C 1
ATOM 667 O O . PRO A 1 94 ? 24.465 -4.996 -2.333 1.00 89.31 94 PRO A O 1
ATOM 670 N N . PRO A 1 95 ? 23.046 -6.713 -2.046 1.00 89.62 95 PRO A N 1
ATOM 671 C CA . PRO A 1 95 ? 24.080 -7.645 -1.576 1.00 89.62 95 PRO A CA 1
ATOM 672 C C . PRO A 1 95 ? 25.222 -7.859 -2.579 1.00 89.62 95 PRO A C 1
ATOM 674 O O . PRO A 1 95 ? 26.331 -8.239 -2.216 1.00 89.62 95 PRO A O 1
ATOM 677 N N . SER A 1 96 ? 24.947 -7.653 -3.867 1.00 90.56 96 SER A N 1
ATOM 678 C CA . SER A 1 96 ? 25.926 -7.748 -4.948 1.00 90.56 96 SER A CA 1
ATOM 679 C C . SER A 1 96 ? 25.685 -6.618 -5.952 1.00 90.56 96 SER A C 1
ATOM 681 O O . SER A 1 96 ? 25.029 -6.842 -6.969 1.00 90.56 96 SER A O 1
ATOM 683 N N . PRO A 1 97 ? 26.194 -5.398 -5.688 1.00 84.81 97 PRO A N 1
ATOM 684 C CA . PRO A 1 97 ? 25.938 -4.228 -6.533 1.00 84.81 97 PRO A CA 1
ATOM 685 C C . PRO A 1 97 ? 26.374 -4.425 -7.989 1.00 84.81 97 PRO A C 1
ATOM 687 O O . PRO A 1 97 ? 25.700 -3.960 -8.897 1.00 84.81 97 PRO A O 1
ATOM 690 N N . ALA A 1 98 ? 27.447 -5.188 -8.219 1.00 86.31 98 ALA A N 1
ATOM 691 C CA . ALA A 1 98 ? 27.937 -5.514 -9.559 1.00 86.31 98 ALA A CA 1
ATOM 692 C C . ALA A 1 98 ? 26.974 -6.389 -10.390 1.00 86.31 98 ALA A C 1
ATOM 694 O O . ALA A 1 98 ? 27.118 -6.453 -11.606 1.00 86.31 98 ALA A O 1
ATOM 695 N N . LEU A 1 99 ? 26.018 -7.073 -9.749 1.00 89.12 99 LEU A N 1
ATOM 696 C CA . LEU A 1 99 ? 24.990 -7.883 -10.414 1.00 89.12 99 LEU A CA 1
ATOM 697 C C . LEU A 1 99 ? 23.645 -7.154 -10.528 1.00 89.12 99 LEU A C 1
ATOM 699 O O . LEU A 1 99 ? 22.720 -7.679 -11.147 1.00 89.12 99 LEU A O 1
ATOM 703 N N . ALA A 1 100 ? 23.504 -5.980 -9.907 1.00 90.12 100 ALA A N 1
ATOM 704 C CA . ALA A 1 100 ? 22.281 -5.203 -9.999 1.00 90.12 100 ALA A CA 1
ATOM 705 C C . ALA A 1 100 ? 22.161 -4.619 -11.413 1.00 90.12 100 ALA A C 1
ATOM 707 O O . ALA A 1 100 ? 23.057 -3.920 -11.879 1.00 90.12 100 ALA A O 1
ATOM 708 N N . ASP A 1 101 ? 21.050 -4.908 -12.087 1.00 93.50 101 ASP A N 1
ATOM 709 C CA . ASP A 1 101 ? 20.795 -4.449 -13.451 1.00 93.50 101 ASP A CA 1
ATOM 710 C C . ASP A 1 101 ? 19.777 -3.289 -13.442 1.00 93.50 101 ASP A C 1
ATOM 712 O O . ASP A 1 101 ? 18.578 -3.518 -13.211 1.00 93.50 101 ASP A O 1
ATOM 716 N N . PRO A 1 102 ? 20.212 -2.042 -13.722 1.00 95.62 102 PRO A N 1
ATOM 717 C CA . PRO A 1 102 ? 19.322 -0.889 -13.823 1.00 95.62 102 PRO A CA 1
ATOM 718 C C . PRO A 1 102 ? 18.193 -1.072 -14.842 1.00 95.62 102 PRO A C 1
ATOM 720 O O . PRO A 1 102 ? 17.112 -0.510 -14.669 1.00 95.62 102 PRO A O 1
ATOM 723 N N . SER A 1 103 ? 18.400 -1.871 -15.893 1.00 96.19 103 SER A N 1
ATOM 724 C CA . SER A 1 103 ? 17.397 -2.097 -16.935 1.00 96.19 103 SER A CA 1
ATOM 725 C C . SER A 1 103 ? 16.189 -2.888 -16.419 1.00 96.19 103 SER A C 1
ATOM 727 O O . SER A 1 103 ? 15.057 -2.630 -16.842 1.00 96.19 103 SER A O 1
ATOM 729 N N . ILE A 1 104 ? 16.395 -3.800 -15.460 1.00 96.44 104 ILE A N 1
ATOM 730 C CA . ILE A 1 104 ? 15.316 -4.559 -14.814 1.00 96.44 104 ILE A CA 1
ATOM 731 C C . ILE A 1 104 ? 14.477 -3.622 -13.943 1.00 96.44 104 ILE A C 1
ATOM 733 O O . ILE A 1 104 ? 13.248 -3.621 -14.056 1.00 96.44 104 ILE A O 1
ATOM 737 N N . LEU A 1 105 ? 15.126 -2.772 -13.137 1.00 97.56 105 LEU A N 1
ATOM 738 C CA . LEU A 1 105 ? 14.428 -1.760 -12.342 1.00 97.56 105 LEU A CA 1
ATOM 739 C C . LEU A 1 105 ? 13.654 -0.790 -13.242 1.00 97.56 105 LEU A C 1
ATOM 741 O O . LEU A 1 105 ? 12.467 -0.566 -13.016 1.00 97.56 105 LEU A O 1
ATOM 745 N N . GLN A 1 106 ? 14.273 -0.292 -14.315 1.00 97.56 106 GLN A N 1
ATOM 746 C CA . GLN A 1 106 ? 13.627 0.609 -15.272 1.00 97.56 106 GLN A CA 1
ATOM 747 C C . GLN A 1 106 ? 12.336 0.016 -15.859 1.00 97.56 106 GLN A C 1
ATOM 749 O O . GLN A 1 106 ? 11.356 0.733 -16.047 1.00 97.56 106 GLN A O 1
ATOM 754 N N . ARG A 1 107 ? 12.294 -1.293 -16.142 1.00 96.94 107 ARG A N 1
ATOM 755 C CA . ARG A 1 107 ? 11.077 -1.956 -16.647 1.00 96.94 107 ARG A CA 1
ATOM 756 C C . ARG A 1 107 ? 9.942 -1.943 -15.623 1.00 96.94 107 ARG A C 1
ATOM 758 O O . ARG A 1 107 ? 8.800 -1.720 -16.019 1.00 96.94 107 ARG A O 1
ATOM 765 N N . MET A 1 108 ? 10.252 -2.157 -14.342 1.00 98.12 108 MET A N 1
ATOM 766 C CA . MET A 1 108 ? 9.270 -2.068 -13.255 1.00 98.12 108 MET A CA 1
ATOM 767 C C . MET A 1 108 ? 8.780 -0.630 -13.074 1.00 98.12 108 MET A C 1
ATOM 769 O O . MET A 1 108 ? 7.573 -0.403 -13.061 1.00 98.12 108 MET A O 1
ATOM 773 N N . LEU A 1 109 ? 9.702 0.340 -13.026 1.00 98.38 109 LEU A N 1
ATOM 774 C CA . LEU A 1 109 ? 9.376 1.764 -12.912 1.00 98.38 109 LEU A CA 1
ATOM 775 C C . LEU A 1 109 ? 8.460 2.219 -14.047 1.00 98.38 109 LEU A C 1
ATOM 777 O O . LEU A 1 109 ? 7.429 2.828 -13.794 1.00 98.38 109 LEU A O 1
ATOM 781 N N . ARG A 1 110 ? 8.775 1.848 -15.292 1.00 97.12 110 ARG A N 1
ATOM 782 C CA . ARG A 1 110 ? 7.988 2.235 -16.468 1.00 97.12 110 ARG A CA 1
ATOM 783 C C . ARG A 1 110 ? 6.582 1.634 -16.480 1.00 97.12 110 ARG A C 1
ATOM 785 O O . ARG A 1 110 ? 5.651 2.286 -16.939 1.00 97.12 110 ARG A O 1
ATOM 792 N N . MET A 1 111 ? 6.415 0.407 -15.990 1.00 97.00 111 MET A N 1
ATOM 793 C CA . MET A 1 111 ? 5.078 -0.163 -15.817 1.00 97.00 111 MET A CA 1
ATOM 794 C C . MET A 1 111 ? 4.317 0.579 -14.713 1.00 97.00 111 MET A C 1
ATOM 796 O O . MET A 1 111 ? 3.180 0.984 -14.910 1.00 97.00 111 MET A O 1
ATOM 800 N N . LEU A 1 112 ? 4.953 0.865 -13.581 1.00 98.38 112 LEU A N 1
ATOM 801 C CA . LEU A 1 112 ? 4.305 1.606 -12.498 1.00 98.38 112 LEU A CA 1
ATOM 802 C C . LEU A 1 112 ? 4.035 3.081 -12.870 1.00 98.38 112 LEU A C 1
ATOM 804 O O . LEU A 1 112 ? 3.096 3.679 -12.348 1.00 98.38 112 LEU A O 1
ATOM 808 N N . THR A 1 113 ? 4.764 3.649 -13.839 1.00 98.31 113 THR A N 1
ATOM 809 C CA . THR A 1 113 ? 4.431 4.931 -14.480 1.00 98.31 113 THR A CA 1
ATOM 810 C C . THR A 1 113 ? 3.086 4.885 -15.203 1.00 98.31 113 THR A C 1
ATOM 812 O O . THR A 1 113 ? 2.321 5.839 -15.086 1.00 98.31 113 THR A O 1
ATOM 815 N N . SER A 1 114 ? 2.739 3.796 -15.905 1.00 96.31 114 SER A N 1
ATOM 816 C CA . SER A 1 114 ? 1.422 3.700 -16.564 1.00 96.31 114 SER A CA 1
ATOM 817 C C . SER A 1 114 ? 0.260 3.583 -15.575 1.00 96.31 114 SER A C 1
ATOM 819 O O . SER A 1 114 ? -0.880 3.821 -15.957 1.00 96.31 114 SER A O 1
ATOM 821 N N . HIS A 1 115 ? 0.550 3.264 -14.311 1.00 96.44 115 HIS A N 1
ATOM 822 C CA . HIS A 1 115 ? -0.405 3.272 -13.199 1.00 96.44 115 HIS A CA 1
ATOM 823 C C . HIS A 1 115 ? -0.269 4.511 -12.303 1.00 96.44 115 HIS A C 1
ATOM 825 O O . HIS A 1 115 ? -0.843 4.559 -11.220 1.00 96.44 115 HIS A O 1
ATOM 831 N N . GLY A 1 116 ? 0.487 5.519 -12.746 1.00 97.69 116 GLY A N 1
ATOM 832 C CA . GLY A 1 116 ? 0.563 6.812 -12.085 1.00 97.69 116 GLY A CA 1
ATOM 833 C C . GLY A 1 116 ? 1.367 6.832 -10.791 1.00 97.69 116 GLY A C 1
ATOM 834 O O . GLY A 1 116 ? 1.279 7.830 -10.098 1.00 97.69 116 GLY A O 1
ATOM 835 N N . VAL A 1 117 ? 2.155 5.802 -10.459 1.00 98.31 117 VAL A N 1
ATOM 836 C CA . VAL A 1 117 ? 3.011 5.785 -9.251 1.00 98.31 117 VAL A CA 1
ATOM 837 C C . VAL A 1 117 ? 4.269 6.636 -9.453 1.00 98.31 117 VAL A C 1
ATOM 839 O O . VAL A 1 117 ? 4.690 7.379 -8.570 1.00 98.31 117 VAL A O 1
ATOM 842 N N . PHE A 1 118 ? 4.863 6.560 -10.645 1.00 98.56 118 PHE A N 1
ATOM 843 C CA . PHE A 1 118 ? 6.041 7.343 -11.020 1.00 98.56 118 PHE A CA 1
ATOM 844 C C . PHE A 1 118 ? 5.727 8.251 -12.200 1.00 98.56 118 PHE A C 1
ATOM 846 O O . PHE A 1 118 ? 4.950 7.894 -13.084 1.00 9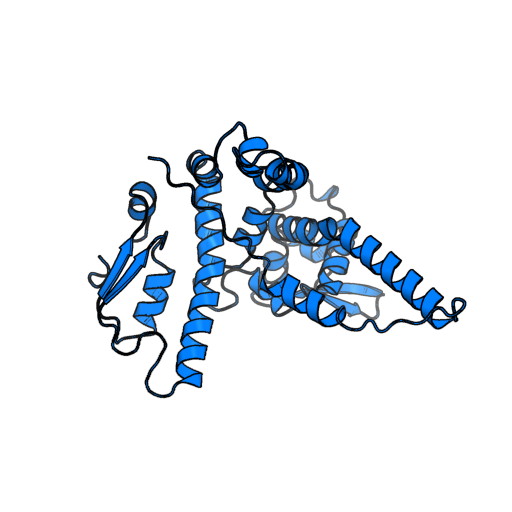8.56 118 PHE A O 1
ATOM 853 N N . ARG A 1 119 ? 6.406 9.390 -12.271 1.00 98.06 119 ARG A N 1
ATOM 854 C CA . ARG A 1 119 ? 6.480 10.225 -13.466 1.00 98.06 119 ARG A CA 1
ATOM 855 C C . ARG A 1 119 ? 7.770 9.909 -14.206 1.00 98.06 119 ARG A C 1
ATOM 857 O O . ARG A 1 119 ? 8.847 9.981 -13.622 1.00 98.06 119 ARG A O 1
ATOM 864 N N . GLU A 1 120 ? 7.650 9.570 -15.484 1.00 97.44 120 GLU A N 1
ATOM 865 C CA . GLU A 1 120 ? 8.798 9.386 -16.369 1.00 97.44 120 GLU A CA 1
ATOM 866 C C . GLU A 1 120 ? 9.172 10.712 -17.043 1.00 97.44 120 GLU A C 1
ATOM 868 O O . GLU A 1 120 ? 8.311 11.443 -17.535 1.00 97.44 120 GLU A O 1
ATOM 873 N N . HIS A 1 121 ? 10.470 10.992 -17.081 1.00 96.31 121 HIS A N 1
ATOM 874 C CA . HIS A 1 121 ? 11.084 12.151 -17.712 1.00 96.31 121 HIS A CA 1
ATOM 875 C C . HIS A 1 121 ? 12.093 11.655 -18.744 1.00 96.31 121 HIS A C 1
ATOM 877 O O . HIS A 1 121 ? 12.976 10.860 -18.418 1.00 96.31 121 HIS A O 1
ATOM 883 N N . LEU A 1 122 ? 11.971 12.120 -19.985 1.00 92.88 122 LEU A N 1
ATOM 884 C CA . LEU A 1 122 ? 12.911 11.800 -21.056 1.00 92.88 122 LEU A CA 1
ATOM 885 C C . LEU A 1 122 ? 13.783 13.027 -21.312 1.00 92.88 122 LEU A C 1
ATOM 887 O O . LEU A 1 122 ? 13.268 14.064 -21.732 1.00 92.88 122 LEU A O 1
ATOM 891 N N . ALA A 1 123 ? 15.083 12.931 -21.039 1.00 82.62 123 ALA A N 1
ATOM 892 C CA . ALA A 1 123 ? 15.994 14.027 -21.353 1.00 82.62 123 ALA A CA 1
ATOM 893 C C . ALA A 1 123 ? 16.514 13.930 -22.794 1.00 82.62 123 ALA A C 1
ATOM 895 O O . ALA A 1 123 ? 16.302 12.940 -23.496 1.00 82.62 123 ALA A O 1
ATOM 896 N N . GLY A 1 124 ? 17.202 14.984 -23.241 1.00 80.19 124 GLY A N 1
ATOM 897 C CA . GLY A 1 124 ? 17.748 15.075 -24.600 1.00 80.19 124 GLY A CA 1
ATOM 898 C C . GLY A 1 124 ? 18.818 14.026 -24.934 1.00 80.19 124 GLY A C 1
ATOM 899 O O . GLY A 1 124 ? 19.111 13.826 -26.107 1.00 80.19 124 GLY A O 1
ATOM 900 N N . ASP A 1 125 ? 19.367 13.343 -23.926 1.00 84.56 125 ASP A N 1
ATOM 901 C CA . ASP A 1 125 ? 20.310 12.221 -24.052 1.00 84.56 125 ASP A CA 1
ATOM 902 C C . ASP A 1 125 ? 19.618 10.865 -24.314 1.00 84.56 125 ASP A C 1
ATOM 904 O O . ASP A 1 125 ? 20.286 9.869 -24.585 1.00 84.56 125 ASP A O 1
ATOM 908 N N . GLY A 1 126 ? 18.281 10.816 -24.263 1.00 85.12 126 GLY A N 1
ATOM 909 C CA . GLY A 1 126 ? 17.494 9.590 -24.400 1.00 85.12 126 GLY A CA 1
ATOM 910 C C . GLY A 1 126 ? 17.407 8.747 -23.123 1.00 85.12 126 GLY A C 1
ATOM 911 O O . GLY A 1 126 ? 16.742 7.705 -23.135 1.00 85.12 126 GLY A O 1
ATOM 912 N N . GLU A 1 127 ? 18.018 9.183 -22.018 1.00 92.25 127 GLU A N 1
ATOM 913 C CA . GLU A 1 127 ? 17.929 8.503 -20.729 1.00 92.25 127 GLU A CA 1
ATOM 914 C C . GLU A 1 127 ? 16.595 8.794 -20.036 1.00 92.25 127 GLU A C 1
ATOM 916 O O . GLU A 1 127 ? 16.110 9.932 -19.976 1.00 92.25 127 GLU A O 1
ATOM 921 N N . ARG A 1 128 ? 16.005 7.735 -19.473 1.00 96.19 128 ARG A N 1
ATOM 922 C CA . ARG A 1 128 ? 14.761 7.806 -18.704 1.00 96.19 128 ARG A CA 1
ATOM 923 C C . ARG A 1 128 ? 15.078 8.073 -17.244 1.00 96.19 128 ARG A C 1
ATOM 925 O O . ARG A 1 128 ? 15.847 7.340 -16.620 1.00 96.19 128 ARG A O 1
ATOM 932 N N . ARG A 1 129 ? 14.437 9.101 -16.706 1.00 97.75 129 ARG A N 1
ATOM 933 C CA . ARG A 1 129 ? 14.509 9.485 -15.298 1.00 97.75 129 ARG A CA 1
ATOM 934 C C . ARG A 1 129 ? 13.125 9.403 -14.674 1.00 97.75 129 ARG A C 1
ATOM 936 O O . ARG A 1 129 ? 12.122 9.586 -15.359 1.00 97.75 129 ARG A O 1
ATOM 943 N N . TYR A 1 130 ? 13.069 9.119 -13.384 1.00 98.25 130 TYR A N 1
ATOM 944 C CA . TYR A 1 130 ? 11.838 8.857 -12.655 1.00 98.25 130 TYR A CA 1
ATOM 945 C C . TYR A 1 130 ? 11.782 9.722 -11.404 1.00 98.25 130 TYR A C 1
ATOM 947 O O . TYR A 1 130 ? 12.760 9.813 -10.666 1.00 98.25 130 TYR A O 1
ATOM 955 N N . SER A 1 131 ? 10.630 10.339 -11.175 1.00 97.88 131 SER A N 1
ATOM 956 C CA . SER A 1 131 ? 10.258 10.942 -9.895 1.00 97.88 131 SER A CA 1
ATOM 957 C C . SER A 1 131 ? 8.957 10.303 -9.412 1.00 97.88 131 SER A C 1
ATOM 959 O O . SER A 1 131 ? 8.247 9.663 -10.192 1.00 97.88 131 SER A O 1
ATOM 961 N N . LEU A 1 132 ? 8.612 10.471 -8.143 1.00 98.06 132 LEU A N 1
ATOM 962 C CA . LEU A 1 132 ? 7.313 10.064 -7.611 1.00 98.06 132 LEU A CA 1
ATOM 963 C C . LEU A 1 132 ? 6.220 11.033 -8.091 1.00 98.06 132 LEU A C 1
ATOM 965 O O . LEU A 1 132 ? 6.481 12.215 -8.328 1.00 98.06 132 LEU A O 1
ATOM 969 N N . THR A 1 133 ? 5.006 10.535 -8.285 1.00 97.75 133 THR A N 1
ATOM 970 C CA . THR A 1 133 ? 3.788 11.365 -8.348 1.00 97.75 133 THR A CA 1
ATOM 971 C C . THR A 1 133 ? 3.207 11.518 -6.943 1.00 97.75 133 THR A C 1
ATOM 973 O O . THR A 1 133 ? 3.724 10.908 -6.013 1.00 97.75 133 THR A O 1
ATOM 976 N N . ASP A 1 134 ? 2.083 12.215 -6.793 1.00 94.62 134 ASP A N 1
ATOM 977 C CA . ASP A 1 134 ? 1.355 12.268 -5.518 1.00 94.62 134 ASP A CA 1
ATOM 978 C C . ASP A 1 134 ? 0.966 10.861 -5.020 1.00 94.62 134 ASP A C 1
ATOM 980 O O . ASP A 1 134 ? 1.108 10.564 -3.841 1.00 94.62 134 ASP A O 1
ATOM 984 N N . VAL A 1 135 ? 0.595 9.943 -5.926 1.00 95.25 135 VAL A N 1
ATOM 985 C CA . VAL A 1 135 ? 0.333 8.527 -5.587 1.00 95.25 135 VAL A CA 1
ATOM 986 C C . VAL A 1 135 ? 1.607 7.813 -5.130 1.00 95.25 135 VAL A C 1
ATOM 988 O O . VAL A 1 135 ? 1.572 7.012 -4.206 1.00 95.25 135 VAL A O 1
ATOM 991 N N . GLY A 1 136 ? 2.745 8.068 -5.780 1.00 96.44 136 GLY A N 1
ATOM 992 C CA . GLY A 1 136 ? 4.024 7.487 -5.365 1.00 96.44 136 GLY A CA 1
ATOM 993 C C . GLY A 1 136 ? 4.531 8.046 -4.037 1.00 96.44 136 GLY A C 1
ATOM 994 O O . GLY A 1 136 ? 5.168 7.318 -3.278 1.00 96.44 136 GLY A O 1
ATOM 995 N N . MET A 1 137 ? 4.239 9.315 -3.748 1.00 94.25 137 MET A N 1
ATOM 996 C CA . MET A 1 137 ? 4.638 9.987 -2.513 1.00 94.25 137 MET A CA 1
ATOM 997 C C . MET A 1 137 ? 3.999 9.349 -1.279 1.00 94.25 137 MET A C 1
ATOM 999 O O . MET A 1 137 ? 4.663 9.274 -0.251 1.00 94.25 137 MET A O 1
ATOM 1003 N N . THR A 1 138 ? 2.800 8.763 -1.397 1.00 92.69 138 THR A N 1
ATOM 1004 C CA . THR A 1 138 ? 2.163 8.040 -0.280 1.00 92.69 138 THR A CA 1
ATOM 1005 C C . THR A 1 138 ? 2.951 6.805 0.169 1.00 92.69 138 THR A C 1
ATOM 1007 O O . THR A 1 138 ? 2.648 6.222 1.207 1.00 92.69 138 THR A O 1
ATOM 1010 N N . LEU A 1 139 ? 3.941 6.350 -0.607 1.00 94.44 139 LEU A N 1
ATOM 1011 C CA . LEU A 1 139 ? 4.819 5.242 -0.227 1.00 94.44 139 LEU A CA 1
ATOM 1012 C C . LEU A 1 139 ? 5.989 5.693 0.649 1.00 94.44 139 LEU A C 1
ATOM 1014 O O . LEU A 1 139 ? 6.587 4.839 1.293 1.00 94.44 139 LEU A O 1
ATOM 1018 N N . VAL A 1 140 ? 6.284 6.992 0.710 1.00 92.50 140 VAL A N 1
ATOM 1019 C CA . VAL A 1 140 ? 7.422 7.542 1.447 1.00 92.50 140 VAL A CA 1
ATOM 1020 C C . VAL A 1 140 ? 6.994 7.953 2.851 1.00 92.50 140 VAL A C 1
ATOM 1022 O O . VAL A 1 140 ? 6.113 8.790 3.026 1.00 92.50 140 VAL A O 1
ATOM 1025 N N . ALA A 1 141 ? 7.636 7.384 3.869 1.00 85.81 141 ALA A N 1
ATOM 1026 C CA . ALA A 1 141 ? 7.356 7.752 5.257 1.00 85.81 141 ALA A CA 1
ATOM 1027 C C . ALA A 1 141 ? 7.713 9.222 5.535 1.00 85.81 141 ALA A C 1
ATOM 1029 O O . ALA A 1 141 ? 8.784 9.693 5.148 1.00 85.81 141 ALA A O 1
ATOM 1030 N N . GLY A 1 142 ? 6.832 9.940 6.236 1.00 79.00 142 GLY A N 1
ATOM 1031 C CA . GLY A 1 142 ? 7.053 11.341 6.597 1.00 79.00 142 GLY A CA 1
ATOM 1032 C C . GLY A 1 142 ? 6.851 12.356 5.466 1.00 79.00 142 GLY A C 1
ATOM 1033 O O . GLY A 1 142 ? 7.078 13.545 5.693 1.00 79.00 142 GLY A O 1
ATOM 1034 N N . ALA A 1 143 ? 6.440 11.927 4.266 1.00 76.81 143 ALA A N 1
ATOM 1035 C CA . ALA A 1 143 ? 6.176 12.829 3.142 1.00 76.81 143 ALA A CA 1
ATOM 1036 C C . ALA A 1 143 ? 5.083 13.866 3.456 1.00 76.81 143 ALA A C 1
ATOM 1038 O O . ALA A 1 143 ? 5.220 15.025 3.069 1.00 76.81 143 ALA A O 1
ATOM 1039 N N . ASP A 1 144 ? 4.067 13.462 4.220 1.00 68.50 144 ASP A N 1
ATOM 1040 C CA . ASP A 1 144 ? 2.917 14.295 4.590 1.00 68.50 144 ASP A CA 1
ATOM 1041 C C . ASP A 1 144 ? 3.079 14.954 5.976 1.00 68.50 144 ASP A C 1
ATOM 1043 O O . ASP A 1 144 ? 2.146 15.544 6.517 1.00 68.50 144 ASP A O 1
ATOM 1047 N N . GLY A 1 145 ? 4.278 14.878 6.566 1.00 68.56 145 GLY A N 1
ATOM 1048 C CA . GLY A 1 145 ? 4.595 15.459 7.872 1.00 68.56 145 GLY A CA 1
ATOM 1049 C C . GLY A 1 145 ? 5.248 14.471 8.836 1.00 68.56 145 GLY A C 1
ATOM 1050 O O . GLY A 1 145 ? 5.187 13.252 8.663 1.00 68.56 145 GLY A O 1
ATOM 1051 N N . GLU A 1 146 ? 5.901 15.010 9.867 1.00 66.12 146 GLU A N 1
ATOM 1052 C CA . GLU A 1 146 ? 6.646 14.227 10.856 1.00 66.12 146 GLU A CA 1
ATOM 1053 C C . GLU A 1 146 ? 5.736 13.214 11.570 1.00 66.12 146 GLU A C 1
ATOM 1055 O O . GLU A 1 146 ? 4.737 13.577 12.188 1.00 66.12 146 GLU A O 1
ATOM 1060 N N . GLY A 1 147 ? 6.094 11.930 11.483 1.00 66.12 147 GLY A N 1
ATOM 1061 C CA . GLY A 1 147 ? 5.359 10.836 12.123 1.00 66.12 147 GLY A CA 1
ATOM 1062 C C . GLY A 1 147 ? 4.240 10.202 11.289 1.00 66.12 147 GLY A C 1
ATOM 1063 O O . GLY A 1 147 ? 3.646 9.242 11.773 1.00 66.12 147 GLY A O 1
ATOM 1064 N N . SER A 1 148 ? 3.978 10.668 10.060 1.00 70.62 148 SER A N 1
ATOM 1065 C CA . SER A 1 148 ? 3.031 10.008 9.145 1.00 70.62 148 SER A CA 1
ATOM 1066 C C . SER A 1 148 ? 3.558 8.643 8.672 1.00 70.62 148 SER A C 1
ATOM 1068 O O . SER A 1 148 ? 4.690 8.519 8.186 1.00 70.62 148 SER A O 1
ATOM 1070 N N . GLU A 1 149 ? 2.744 7.597 8.839 1.00 79.62 149 GLU A N 1
ATOM 1071 C CA . GLU A 1 149 ? 3.040 6.254 8.330 1.00 79.62 149 GLU A CA 1
ATOM 1072 C C . GLU A 1 149 ? 2.745 6.197 6.827 1.00 79.62 149 GLU A C 1
ATOM 1074 O O . GLU A 1 149 ? 1.749 6.743 6.358 1.00 79.62 149 GLU A O 1
ATOM 1079 N N . SER A 1 150 ? 3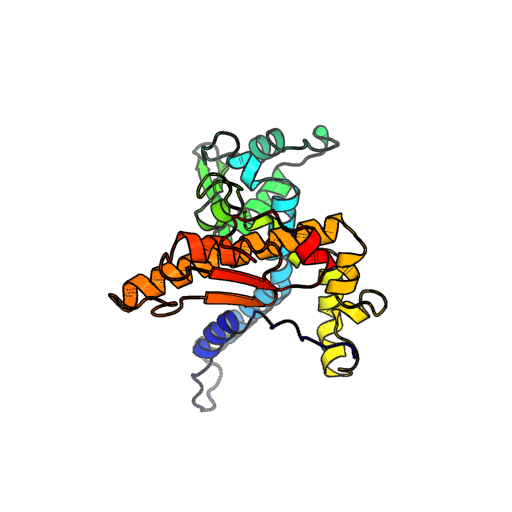.605 5.526 6.059 1.00 89.25 150 SER A N 1
ATOM 1080 C CA . SER A 1 150 ? 3.387 5.402 4.618 1.00 89.25 150 SER A CA 1
ATOM 1081 C C . SER A 1 150 ? 2.450 4.245 4.275 1.00 89.25 150 SER A C 1
ATOM 1083 O O . SER A 1 150 ? 2.165 3.363 5.084 1.00 89.25 150 SER A O 1
ATOM 1085 N N . TYR A 1 151 ? 2.012 4.184 3.021 1.00 91.94 151 TYR A N 1
ATOM 1086 C CA . TYR A 1 151 ? 1.244 3.062 2.478 1.00 91.94 151 TYR A CA 1
ATOM 1087 C C . TYR A 1 151 ? 2.123 1.833 2.164 1.00 91.94 151 TYR A C 1
ATOM 1089 O O . TYR A 1 151 ? 1.629 0.764 1.792 1.00 91.94 151 TYR A O 1
ATOM 1097 N N . ALA A 1 152 ? 3.446 1.954 2.303 1.00 94.50 152 ALA A N 1
ATOM 1098 C CA . ALA A 1 152 ? 4.398 0.905 1.960 1.00 94.50 152 ALA A CA 1
ATOM 1099 C C . ALA A 1 152 ? 4.231 -0.378 2.808 1.00 94.50 152 ALA A C 1
ATOM 1101 O O . ALA A 1 152 ? 4.178 -1.465 2.219 1.00 94.50 152 ALA A O 1
ATOM 1102 N N . PRO A 1 153 ? 4.051 -0.320 4.148 1.00 93.56 153 PRO A N 1
ATOM 1103 C CA . PRO A 1 153 ? 3.718 -1.491 4.957 1.00 93.56 153 PRO A CA 1
ATOM 1104 C C . PRO A 1 153 ? 2.447 -2.202 4.484 1.00 93.56 153 PRO A C 1
ATOM 1106 O O . PRO A 1 153 ? 2.408 -3.432 4.477 1.00 93.56 153 PRO A O 1
ATOM 1109 N N . TYR A 1 154 ? 1.433 -1.455 4.031 1.00 93.38 154 TYR A N 1
ATOM 1110 C CA . TYR A 1 154 ? 0.199 -2.031 3.496 1.00 93.38 154 TYR A CA 1
ATOM 1111 C C . TYR A 1 154 ? 0.453 -2.826 2.215 1.00 93.38 154 TYR A C 1
ATOM 1113 O O . TYR A 1 154 ? 0.001 -3.970 2.113 1.00 93.38 154 TYR A O 1
ATOM 1121 N N . VAL A 1 155 ? 1.238 -2.275 1.280 1.00 95.38 155 VAL A N 1
ATOM 1122 C CA . VAL A 1 155 ? 1.662 -2.979 0.058 1.00 95.38 155 VAL A CA 1
ATOM 1123 C C . VAL A 1 155 ? 2.414 -4.266 0.399 1.00 95.38 155 VAL A C 1
ATOM 1125 O O . VAL A 1 155 ? 2.108 -5.314 -0.174 1.00 95.38 155 VAL A O 1
ATOM 1128 N N . LEU A 1 156 ? 3.378 -4.198 1.324 1.00 95.38 156 LEU A N 1
ATOM 1129 C CA . LEU A 1 156 ? 4.152 -5.356 1.781 1.00 95.38 156 LEU A CA 1
ATOM 1130 C C . LEU A 1 156 ? 3.257 -6.423 2.405 1.00 95.38 156 LEU A C 1
ATOM 1132 O O . LEU A 1 156 ? 3.381 -7.603 2.080 1.00 95.38 156 LEU A O 1
ATOM 1136 N N . GLN A 1 157 ? 2.321 -6.008 3.254 1.00 93.25 157 GLN A N 1
ATOM 1137 C CA . GLN A 1 157 ? 1.442 -6.936 3.942 1.00 93.25 157 GLN A CA 1
ATOM 1138 C C . GLN A 1 157 ? 0.443 -7.619 2.995 1.00 93.25 157 GLN A C 1
ATOM 1140 O O . GLN A 1 157 ? 0.226 -8.829 3.069 1.00 93.25 157 GLN A O 1
ATOM 1145 N N . HIS A 1 158 ? -0.149 -6.864 2.066 1.00 91.25 158 HIS A N 1
ATOM 1146 C CA . HIS A 1 158 ? -1.165 -7.379 1.140 1.00 91.25 158 HIS A CA 1
ATOM 1147 C C . HIS A 1 158 ? -0.598 -8.287 0.041 1.00 91.25 158 HIS A C 1
ATOM 1149 O O . HIS A 1 158 ? -1.347 -9.030 -0.595 1.00 91.25 158 HIS A O 1
ATOM 1155 N N . HIS A 1 159 ? 0.721 -8.279 -0.157 1.00 93.62 159 HIS A N 1
ATOM 1156 C CA . HIS A 1 159 ? 1.394 -9.084 -1.180 1.00 93.62 159 HIS A CA 1
ATOM 1157 C C . HIS A 1 159 ? 2.468 -10.014 -0.604 1.00 93.62 159 HIS A C 1
ATOM 1159 O O . HIS A 1 159 ? 3.310 -10.531 -1.341 1.00 93.62 159 HIS A O 1
ATOM 1165 N N . GLN A 1 160 ? 2.419 -10.281 0.704 1.00 91.44 160 GLN A N 1
ATOM 1166 C CA . GLN A 1 160 ? 3.258 -11.302 1.321 1.00 91.44 160 GLN A CA 1
ATOM 1167 C C . GLN A 1 160 ? 2.920 -12.701 0.784 1.00 91.44 160 GLN A C 1
ATOM 1169 O O . GLN A 1 160 ? 1.779 -12.999 0.420 1.00 91.44 160 GLN A O 1
ATOM 1174 N N . GLU A 1 161 ? 3.900 -13.600 0.827 1.00 91.62 161 GLU A N 1
ATOM 1175 C CA . GLU A 1 161 ? 3.775 -14.961 0.296 1.00 91.62 161 GLU A CA 1
ATOM 1176 C C . GLU A 1 161 ? 2.553 -15.715 0.850 1.00 91.62 161 GLU A C 1
ATOM 1178 O O . GLU A 1 161 ? 1.785 -16.292 0.080 1.00 91.62 161 GLU A O 1
ATOM 1183 N N . ALA A 1 162 ? 2.338 -15.674 2.171 1.00 91.75 162 ALA A N 1
ATOM 1184 C CA . ALA A 1 162 ? 1.248 -16.392 2.837 1.00 91.75 162 ALA A CA 1
ATOM 1185 C C . ALA A 1 162 ? -0.142 -15.987 2.318 1.00 91.75 162 ALA A C 1
ATOM 1187 O O . ALA A 1 162 ? -1.030 -16.833 2.187 1.00 91.75 162 ALA A O 1
ATOM 1188 N N . LEU A 1 163 ? -0.322 -14.704 1.989 1.00 92.56 163 LEU A N 1
ATOM 1189 C CA . LEU A 1 163 ? -1.567 -14.182 1.438 1.00 92.56 163 LEU A CA 1
ATOM 1190 C C . LEU A 1 163 ? -1.659 -14.455 -0.067 1.00 92.56 163 LEU A C 1
ATOM 1192 O O . LEU A 1 163 ? -2.708 -14.879 -0.545 1.00 92.56 163 LEU A O 1
ATOM 1196 N N . VAL A 1 164 ? -0.554 -14.308 -0.807 1.00 94.56 164 VAL A N 1
ATOM 1197 C CA . VAL A 1 164 ? -0.526 -14.583 -2.251 1.00 94.56 164 VAL A CA 1
ATOM 1198 C C . VAL A 1 164 ? -0.877 -16.042 -2.557 1.00 94.56 164 VAL A C 1
ATOM 1200 O O . VAL A 1 164 ? -1.629 -16.316 -3.492 1.00 94.56 164 VAL A O 1
ATOM 1203 N N . ARG A 1 165 ? -0.413 -16.978 -1.723 1.00 94.81 165 ARG A N 1
ATOM 1204 C CA . ARG A 1 165 ? -0.739 -18.411 -1.812 1.00 94.81 165 ARG A CA 1
ATOM 1205 C C . ARG A 1 165 ? -2.226 -18.723 -1.636 1.00 94.81 165 ARG A C 1
ATOM 1207 O O . ARG A 1 165 ? -2.662 -19.793 -2.049 1.00 94.81 165 ARG A O 1
ATOM 1214 N N . ALA A 1 166 ? -2.999 -17.819 -1.037 1.00 95.69 166 ALA A N 1
ATOM 1215 C CA . ALA A 1 166 ? -4.429 -18.004 -0.828 1.00 95.69 166 ALA A CA 1
ATOM 1216 C C . ALA A 1 166 ? -5.258 -17.713 -2.089 1.00 95.69 166 ALA A C 1
ATOM 1218 O O . ALA A 1 166 ? -6.306 -18.328 -2.278 1.00 95.69 166 ALA A O 1
ATOM 1219 N N . TRP A 1 167 ? -4.804 -16.807 -2.966 1.00 95.00 167 TRP A N 1
ATOM 1220 C CA . TRP A 1 167 ? -5.577 -16.371 -4.137 1.00 95.00 167 TRP A CA 1
ATOM 1221 C C . TRP A 1 167 ? -5.941 -17.498 -5.115 1.00 95.00 167 TRP A C 1
ATOM 1223 O O . TRP A 1 167 ? -7.098 -17.553 -5.536 1.00 95.00 167 TRP A O 1
ATOM 1233 N N . PRO A 1 168 ? -5.041 -18.446 -5.445 1.00 95.75 168 PRO A N 1
ATOM 1234 C CA . PRO A 1 168 ? -5.401 -19.580 -6.295 1.00 95.75 168 PRO A CA 1
ATOM 1235 C C . PRO A 1 168 ? -6.519 -20.457 -5.712 1.00 95.75 168 PRO A C 1
ATOM 1237 O O . PRO A 1 168 ? -7.226 -21.120 -6.465 1.00 95.75 168 PRO A O 1
ATOM 1240 N N . LEU A 1 169 ? -6.720 -20.434 -4.390 1.00 96.25 169 LEU A N 1
ATOM 1241 C CA . LEU A 1 169 ? -7.695 -21.262 -3.674 1.00 96.25 169 LEU A CA 1
ATOM 1242 C C . LEU A 1 169 ? -9.068 -20.586 -3.515 1.00 96.25 169 LEU A C 1
ATOM 1244 O O . LEU A 1 169 ? -9.952 -21.147 -2.873 1.00 96.25 169 LEU A O 1
ATOM 1248 N N . LEU A 1 170 ? -9.285 -19.396 -4.095 1.00 95.44 170 LEU A N 1
ATOM 1249 C CA . LEU A 1 170 ? -10.579 -18.700 -4.016 1.00 95.44 170 LEU A CA 1
ATOM 1250 C C . LEU A 1 170 ? -11.748 -19.570 -4.498 1.00 95.44 170 LEU A C 1
ATOM 1252 O O . LEU A 1 170 ? -12.811 -19.574 -3.884 1.00 95.44 170 LEU A O 1
ATOM 1256 N N . HIS A 1 171 ? -11.542 -20.317 -5.583 1.00 96.44 171 HIS A N 1
ATOM 1257 C CA . HIS A 1 171 ? -12.563 -21.195 -6.147 1.00 96.44 171 HIS A CA 1
ATOM 1258 C C . HIS A 1 171 ? -12.971 -22.316 -5.176 1.00 96.44 171 HIS A C 1
ATOM 1260 O O . HIS A 1 171 ? -14.142 -22.678 -5.125 1.00 96.44 171 HIS A O 1
ATOM 1266 N N . GLU A 1 172 ? -12.050 -22.819 -4.348 1.00 95.50 172 GLU A N 1
ATOM 1267 C CA . GLU A 1 172 ? -12.367 -23.837 -3.343 1.00 95.50 172 GLU A CA 1
ATOM 1268 C C . GLU A 1 172 ? -13.256 -23.298 -2.229 1.00 95.50 172 GLU A C 1
ATOM 1270 O O . GLU A 1 172 ? -14.105 -24.029 -1.740 1.00 95.50 172 GLU A O 1
ATOM 1275 N N . ALA A 1 173 ? -13.116 -22.027 -1.846 1.00 93.62 173 ALA A N 1
ATOM 1276 C CA . ALA A 1 173 ? -13.981 -21.434 -0.826 1.00 93.62 173 ALA A CA 1
ATOM 1277 C C . ALA A 1 173 ? -15.445 -21.316 -1.280 1.00 93.62 173 ALA A C 1
ATOM 1279 O O . ALA A 1 173 ? -16.342 -21.264 -0.441 1.00 93.62 173 ALA A O 1
ATOM 1280 N N . VAL A 1 174 ? -15.693 -21.306 -2.596 1.00 94.62 174 VAL A N 1
ATOM 1281 C CA . VAL A 1 174 ? -17.047 -21.409 -3.162 1.00 94.62 174 VAL A CA 1
ATOM 1282 C C . VAL A 1 174 ? -17.584 -22.835 -3.028 1.00 94.62 174 VAL A C 1
ATOM 1284 O O . VAL A 1 174 ? -18.765 -23.023 -2.750 1.00 94.62 174 VAL A O 1
ATOM 1287 N N . LEU A 1 175 ? -16.725 -23.837 -3.230 1.00 96.25 175 LEU A N 1
ATOM 1288 C CA . LEU A 1 175 ? -17.101 -25.253 -3.193 1.00 96.25 175 LEU A CA 1
ATOM 1289 C C . LEU A 1 175 ? -17.233 -25.793 -1.763 1.00 96.25 175 LEU A C 1
ATOM 1291 O O . LEU A 1 175 ? -18.073 -26.649 -1.502 1.00 96.25 175 LEU A O 1
ATOM 1295 N N . ASP A 1 176 ? -16.408 -25.295 -0.848 1.00 92.75 176 ASP A N 1
ATOM 1296 C CA . ASP A 1 176 ? -16.363 -25.697 0.550 1.00 92.75 176 ASP A CA 1
ATOM 1297 C C . ASP A 1 176 ? -16.069 -24.477 1.453 1.00 92.75 176 ASP A C 1
ATOM 1299 O O . ASP A 1 176 ? -14.907 -24.091 1.654 1.00 92.75 176 ASP A O 1
ATOM 1303 N N . PRO A 1 177 ? -17.117 -23.872 2.044 1.00 90.06 177 PRO A N 1
ATOM 1304 C CA . PRO A 1 177 ? -16.994 -22.662 2.850 1.00 90.06 177 PRO A CA 1
ATOM 1305 C C . PRO A 1 177 ? -16.505 -22.924 4.286 1.00 90.06 177 PRO A C 1
ATOM 1307 O O . PRO A 1 177 ? -16.425 -21.986 5.077 1.00 90.06 177 PRO A O 1
ATOM 1310 N N . THR A 1 178 ? -16.183 -24.171 4.658 1.00 89.94 178 THR A N 1
ATOM 1311 C CA . THR A 1 178 ? -15.765 -24.514 6.034 1.00 89.94 178 THR A CA 1
ATOM 1312 C C . THR A 1 178 ? -14.416 -23.909 6.427 1.00 89.94 178 THR A C 1
ATOM 1314 O O . THR A 1 178 ? -14.167 -23.652 7.605 1.00 89.94 178 THR A O 1
ATOM 1317 N N . ALA A 1 179 ? -13.553 -23.638 5.445 1.00 88.12 179 ALA A N 1
ATOM 1318 C CA . ALA A 1 179 ? -12.265 -22.992 5.638 1.00 88.12 179 ALA A CA 1
ATOM 1319 C C . ALA A 1 179 ? -12.028 -21.922 4.570 1.00 88.12 179 ALA A C 1
ATOM 1321 O O . ALA A 1 179 ? -12.122 -22.182 3.369 1.00 88.12 179 ALA A O 1
ATOM 1322 N N . GLY A 1 180 ? -11.660 -20.718 5.015 1.00 91.75 180 GLY A N 1
ATOM 1323 C CA . GLY A 1 180 ? -11.288 -19.631 4.115 1.00 91.75 180 GLY A CA 1
ATOM 1324 C C . GLY A 1 180 ? -9.989 -19.925 3.340 1.00 91.75 180 GLY A C 1
ATOM 1325 O O . GLY A 1 180 ? -9.132 -20.659 3.845 1.00 91.75 180 GLY A O 1
ATOM 1326 N N . PRO A 1 181 ? -9.784 -19.307 2.159 1.00 95.50 181 PRO A N 1
ATOM 1327 C CA . PRO A 1 181 ? -8.625 -19.555 1.291 1.00 95.50 181 PRO A CA 1
ATOM 1328 C C . PRO A 1 181 ? -7.276 -19.402 2.001 1.00 95.50 181 PRO A C 1
ATOM 1330 O O . PRO A 1 181 ? -6.371 -20.209 1.803 1.00 95.50 181 PRO A O 1
ATOM 1333 N N . PHE A 1 182 ? -7.149 -18.403 2.883 1.00 95.06 182 PHE A N 1
ATOM 1334 C CA . PHE A 1 182 ? -5.923 -18.196 3.654 1.00 95.06 182 PHE A CA 1
ATOM 1335 C C . PHE A 1 182 ? -5.614 -19.385 4.564 1.00 95.06 182 PHE A C 1
ATOM 1337 O O . PHE A 1 182 ? -4.491 -19.882 4.561 1.00 95.06 182 PHE A O 1
ATOM 1344 N N . ALA A 1 183 ? -6.603 -19.861 5.325 1.00 94.69 183 ALA A N 1
ATOM 1345 C CA . ALA A 1 183 ? -6.409 -20.989 6.228 1.00 94.69 183 ALA A CA 1
ATOM 1346 C C . ALA A 1 183 ? -6.034 -22.253 5.446 1.00 94.69 183 ALA A C 1
ATOM 1348 O O . ALA A 1 183 ? -5.101 -22.951 5.835 1.00 94.69 183 ALA A O 1
ATOM 1349 N N . ARG A 1 184 ? -6.679 -22.500 4.298 1.00 94.81 184 ARG A N 1
ATOM 1350 C CA . ARG A 1 184 ? -6.335 -23.615 3.399 1.00 94.81 184 ARG A CA 1
ATOM 1351 C C . ARG A 1 184 ? -4.875 -23.560 2.946 1.00 94.81 184 ARG A C 1
ATOM 1353 O O . ARG A 1 184 ? -4.164 -24.554 3.056 1.00 94.81 184 ARG A O 1
ATOM 1360 N N . ALA A 1 185 ? -4.402 -22.392 2.511 1.00 95.94 185 ALA A N 1
ATOM 1361 C CA . ALA A 1 185 ? -3.031 -22.231 2.020 1.00 95.94 185 ALA A CA 1
ATOM 1362 C C . ALA A 1 185 ? -1.961 -22.325 3.125 1.00 95.94 185 ALA A C 1
ATOM 1364 O O . ALA A 1 185 ? -0.791 -22.590 2.826 1.00 95.94 185 ALA A O 1
ATOM 1365 N N . ASN A 1 186 ? -2.356 -22.105 4.386 1.00 93.62 186 ASN A N 1
ATOM 1366 C CA . ASN A 1 186 ? -1.465 -21.918 5.532 1.00 93.62 186 ASN A CA 1
ATOM 1367 C C . ASN A 1 186 ? -1.766 -22.899 6.685 1.00 93.62 186 ASN A C 1
ATOM 1369 O O . ASN A 1 186 ? -1.789 -22.523 7.858 1.00 93.62 186 ASN A O 1
ATOM 1373 N N . GLY A 1 187 ? -2.000 -24.175 6.360 1.00 91.81 187 GLY A N 1
ATOM 1374 C CA . GLY A 1 187 ? -2.045 -25.263 7.348 1.00 91.81 187 GLY A CA 1
ATOM 1375 C C . GLY A 1 187 ? -3.240 -25.217 8.307 1.00 91.81 187 GLY A C 1
ATOM 1376 O O . GLY A 1 187 ? -3.122 -25.631 9.457 1.00 91.81 187 GLY A O 1
ATOM 1377 N N . GLY A 1 188 ? -4.374 -24.677 7.863 1.00 92.06 188 GLY A N 1
ATOM 1378 C CA . GLY A 1 188 ? -5.599 -24.535 8.653 1.00 92.06 188 GLY A CA 1
ATOM 1379 C C . GLY A 1 188 ? -5.604 -23.337 9.606 1.00 92.06 188 GLY A C 1
ATOM 1380 O O . GLY A 1 188 ? -6.551 -23.177 10.372 1.00 92.06 188 GLY A O 1
ATOM 1381 N N . VAL A 1 189 ? -4.575 -22.483 9.577 1.00 91.81 189 VAL A N 1
ATOM 1382 C CA . VAL A 1 189 ? -4.439 -21.354 10.508 1.00 91.81 189 VAL A CA 1
ATOM 1383 C C . VAL A 1 189 ? -5.083 -20.087 9.923 1.00 91.81 189 VAL A C 1
ATOM 1385 O O . VAL A 1 189 ? -4.688 -19.655 8.839 1.00 91.81 189 VAL A O 1
ATOM 1388 N N . PRO A 1 190 ? -6.042 -19.442 10.616 1.00 90.19 190 PRO A N 1
ATOM 1389 C CA . PRO A 1 190 ? -6.593 -18.154 10.191 1.00 90.19 190 PRO A CA 1
ATOM 1390 C C . PRO A 1 190 ? -5.538 -17.040 10.164 1.00 90.19 190 PRO A C 1
ATOM 1392 O O . PRO A 1 190 ? -4.585 -17.070 10.939 1.00 90.19 190 PRO A O 1
ATOM 1395 N N . ALA A 1 191 ? -5.752 -16.013 9.337 1.00 88.25 191 ALA A N 1
ATOM 1396 C CA . ALA A 1 191 ? -4.784 -14.937 9.093 1.00 88.25 191 ALA A CA 1
ATOM 1397 C C . ALA A 1 191 ? -4.245 -14.270 10.372 1.00 88.25 191 ALA A C 1
ATOM 1399 O O . ALA A 1 191 ? -3.039 -14.272 10.598 1.00 88.25 191 ALA A O 1
ATOM 1400 N N . TYR A 1 192 ? -5.113 -13.784 11.264 1.00 83.12 192 TYR A N 1
ATOM 1401 C CA . TYR A 1 192 ? -4.670 -13.136 12.508 1.00 83.12 192 TYR A CA 1
ATOM 1402 C C . TYR A 1 192 ? -3.870 -14.068 13.427 1.00 83.12 192 TYR A C 1
ATOM 1404 O O . TYR A 1 192 ? -2.839 -13.672 13.965 1.00 83.12 192 TYR A O 1
ATOM 1412 N N . ALA A 1 193 ? -4.292 -15.329 13.556 1.00 86.69 193 ALA A N 1
ATOM 1413 C CA . ALA A 1 193 ? -3.559 -16.326 14.336 1.00 86.69 193 ALA A CA 1
ATOM 1414 C C . ALA A 1 193 ? -2.225 -16.720 13.679 1.00 86.69 193 ALA A C 1
ATOM 1416 O O . ALA A 1 193 ? -1.310 -17.167 14.365 1.00 86.69 193 ALA A O 1
ATOM 1417 N N . TYR A 1 194 ? -2.111 -16.583 12.357 1.00 87.62 194 TYR A N 1
ATOM 1418 C CA . TYR A 1 194 ? -0.866 -16.782 11.627 1.00 87.62 194 TYR A CA 1
ATOM 1419 C C . TYR A 1 194 ? 0.109 -15.630 11.899 1.00 87.62 194 TYR A C 1
ATOM 1421 O O . TYR A 1 194 ? 1.244 -15.884 12.292 1.00 87.62 194 TYR A O 1
ATOM 1429 N N . TYR A 1 195 ? -0.342 -14.375 11.781 1.00 84.56 195 TYR A N 1
ATOM 1430 C CA . TYR A 1 195 ? 0.501 -13.198 12.034 1.00 84.56 195 TYR A CA 1
ATOM 1431 C C . TYR A 1 195 ? 0.933 -13.092 13.494 1.00 84.56 195 TYR A C 1
ATOM 1433 O O . TYR A 1 195 ? 2.092 -12.800 13.758 1.00 84.56 195 TYR A O 1
ATOM 1441 N N . GLY A 1 196 ? 0.049 -13.414 14.443 1.00 81.75 196 GLY A N 1
ATOM 1442 C CA . GLY A 1 196 ? 0.373 -13.390 15.872 1.00 81.75 196 GLY A CA 1
ATOM 1443 C C . GLY A 1 196 ? 1.491 -14.356 16.289 1.00 81.75 196 GLY A C 1
ATOM 1444 O O . GLY A 1 196 ? 2.071 -14.186 17.356 1.00 81.75 196 GLY A O 1
ATOM 1445 N N . LYS A 1 197 ? 1.834 -15.354 15.459 1.00 85.62 197 LYS A N 1
ATOM 1446 C CA . LYS A 1 197 ? 2.955 -16.278 15.716 1.00 85.62 197 LYS A CA 1
ATOM 1447 C C . LYS A 1 197 ? 4.318 -15.710 15.319 1.00 85.62 197 LYS A C 1
ATOM 1449 O O . LYS A 1 197 ? 5.331 -16.229 15.782 1.00 85.62 197 LYS A O 1
ATOM 1454 N N . ASP A 1 198 ? 4.355 -14.690 14.464 1.00 84.25 198 ASP A N 1
ATOM 1455 C CA . ASP A 1 198 ? 5.583 -14.039 14.011 1.00 84.25 198 ASP A CA 1
ATOM 1456 C C . ASP A 1 198 ? 5.552 -12.553 14.402 1.00 84.25 198 ASP A C 1
ATOM 1458 O O . ASP A 1 198 ? 4.849 -11.762 13.765 1.00 84.25 198 ASP A O 1
ATOM 1462 N N . PRO A 1 199 ? 6.346 -12.134 15.406 1.00 85.12 199 PRO A N 1
ATOM 1463 C CA . PRO A 1 199 ? 6.410 -10.739 15.830 1.00 85.12 199 PRO A CA 1
ATOM 1464 C C . PRO A 1 199 ? 6.670 -9.755 14.682 1.00 85.12 199 PRO A C 1
ATOM 1466 O O . PRO A 1 199 ? 6.127 -8.653 14.695 1.00 85.12 199 PRO A O 1
ATOM 1469 N N . LYS A 1 200 ? 7.452 -10.137 13.660 1.00 86.56 200 LYS A N 1
ATOM 1470 C CA . LYS A 1 200 ? 7.730 -9.260 12.512 1.00 86.56 200 LYS A CA 1
ATOM 1471 C C . LYS A 1 200 ? 6.506 -9.095 11.618 1.00 86.56 200 LYS A C 1
ATOM 1473 O O . LYS A 1 200 ? 6.204 -7.975 11.212 1.00 86.56 200 LYS A O 1
ATOM 1478 N N . ALA A 1 201 ? 5.795 -10.185 11.334 1.00 84.06 201 ALA A N 1
ATOM 1479 C CA . ALA A 1 201 ? 4.551 -10.142 10.570 1.00 84.06 201 ALA A CA 1
ATOM 1480 C C . ALA A 1 201 ? 3.455 -9.367 11.315 1.00 84.06 201 ALA A C 1
ATOM 1482 O O . ALA A 1 201 ? 2.687 -8.637 10.689 1.00 84.06 201 ALA A O 1
ATOM 1483 N N . ASN A 1 202 ? 3.409 -9.481 12.646 1.00 83.81 202 ASN A N 1
ATOM 1484 C CA . ASN A 1 202 ? 2.469 -8.731 13.471 1.00 83.81 202 ASN A CA 1
ATOM 1485 C C . ASN A 1 202 ? 2.760 -7.221 13.451 1.00 83.81 202 ASN A C 1
ATOM 1487 O O . ASN A 1 202 ? 1.855 -6.430 13.201 1.00 83.81 202 ASN A O 1
ATOM 1491 N N . VAL A 1 203 ? 4.025 -6.816 13.617 1.00 85.38 203 VAL A N 1
ATOM 1492 C CA . VAL A 1 203 ? 4.430 -5.402 13.497 1.00 85.38 203 VAL A CA 1
ATOM 1493 C C . VAL A 1 203 ? 4.122 -4.860 12.101 1.00 85.38 203 VAL A C 1
ATOM 1495 O O . VAL A 1 203 ? 3.597 -3.756 11.969 1.00 85.38 203 VAL A O 1
ATOM 1498 N N . LEU A 1 204 ? 4.399 -5.638 11.049 1.00 88.06 204 LEU A N 1
ATOM 1499 C CA . LEU A 1 204 ? 4.059 -5.248 9.683 1.00 88.06 204 LEU A CA 1
ATOM 1500 C C . LEU A 1 204 ? 2.544 -5.078 9.503 1.00 88.06 204 LEU A C 1
ATOM 1502 O O . LEU A 1 204 ? 2.122 -4.107 8.884 1.00 88.06 204 LEU A O 1
ATOM 1506 N N . MET A 1 205 ? 1.731 -5.983 10.062 1.00 85.69 205 MET A N 1
ATOM 1507 C CA . MET A 1 205 ? 0.271 -5.863 10.042 1.00 85.69 205 MET A CA 1
ATOM 1508 C C . MET A 1 205 ? -0.197 -4.586 10.735 1.00 85.69 205 MET A C 1
ATOM 1510 O O . MET A 1 205 ? -1.002 -3.852 10.175 1.00 85.69 205 MET A O 1
ATOM 1514 N N . GLN A 1 206 ? 0.311 -4.309 11.935 1.00 82.94 206 GLN A N 1
ATOM 1515 C CA . GLN A 1 206 ? -0.073 -3.123 12.694 1.00 82.94 206 GLN A CA 1
ATOM 1516 C C . GLN A 1 206 ? 0.252 -1.849 11.914 1.00 82.94 206 GLN A C 1
ATOM 1518 O O . GLN A 1 206 ? -0.639 -1.036 11.697 1.00 82.94 206 GLN A O 1
ATOM 1523 N N . ARG A 1 207 ? 1.479 -1.725 11.393 1.00 86.31 207 ARG A N 1
ATOM 1524 C CA . ARG A 1 207 ? 1.882 -0.581 10.559 1.00 86.31 207 ARG A CA 1
ATOM 1525 C C . ARG A 1 207 ? 1.060 -0.467 9.276 1.00 86.31 207 ARG A C 1
ATOM 1527 O O . ARG A 1 207 ? 0.658 0.628 8.907 1.00 86.31 207 ARG A O 1
ATOM 1534 N N . ALA A 1 208 ? 0.763 -1.592 8.622 1.00 88.81 208 ALA A N 1
ATOM 1535 C CA . ALA A 1 208 ? -0.101 -1.632 7.443 1.00 88.81 208 ALA A CA 1
ATOM 1536 C C . ALA A 1 208 ? -1.511 -1.109 7.733 1.00 88.81 208 ALA A C 1
ATOM 1538 O O . ALA A 1 208 ? -2.078 -0.402 6.906 1.00 88.81 208 ALA A O 1
ATOM 1539 N N . MET A 1 209 ? -2.085 -1.477 8.880 1.00 85.56 209 MET A N 1
ATOM 1540 C CA . MET A 1 209 ? -3.412 -1.011 9.274 1.00 85.56 209 MET A CA 1
ATOM 1541 C C . MET A 1 209 ? -3.386 0.462 9.669 1.00 85.56 209 MET A C 1
ATOM 1543 O O . MET A 1 209 ? -4.257 1.192 9.215 1.00 85.56 209 MET A O 1
ATOM 1547 N N . THR A 1 210 ? -2.374 0.914 10.415 1.00 81.94 210 THR A N 1
ATOM 1548 C CA . THR A 1 210 ? -2.198 2.330 10.773 1.00 81.94 210 THR A CA 1
ATOM 1549 C C . THR A 1 210 ? -2.064 3.221 9.536 1.00 81.94 210 THR A C 1
ATOM 1551 O O . THR A 1 210 ? -2.838 4.159 9.382 1.00 81.94 210 THR A O 1
ATOM 1554 N N . GLY A 1 211 ? -1.153 2.888 8.611 1.00 80.81 211 GLY A N 1
ATOM 1555 C CA . GLY A 1 211 ? -0.923 3.672 7.388 1.00 80.81 211 GLY A CA 1
ATOM 1556 C C . GLY A 1 211 ? -2.111 3.698 6.418 1.00 80.81 211 GLY A C 1
ATOM 1557 O O . GLY A 1 211 ? -2.149 4.522 5.509 1.00 80.81 211 GLY A O 1
ATOM 1558 N N . LEU A 1 212 ? -3.098 2.812 6.602 1.00 84.06 212 LEU A N 1
ATOM 1559 C CA . LEU A 1 212 ? -4.372 2.855 5.885 1.00 84.06 212 LEU A CA 1
ATOM 1560 C C . LEU A 1 212 ? -5.437 3.654 6.646 1.00 84.06 212 LEU A C 1
ATOM 1562 O O . LEU A 1 212 ? -6.150 4.454 6.042 1.00 84.06 212 LEU A O 1
ATOM 1566 N N . SER A 1 213 ? -5.614 3.366 7.939 1.00 82.56 213 SER A N 1
ATOM 1567 C CA . SER A 1 213 ? -6.761 3.841 8.711 1.00 82.56 213 SER A CA 1
ATOM 1568 C C . SER A 1 213 ? -6.637 5.305 9.104 1.00 82.56 213 SER A C 1
ATOM 1570 O O . SER A 1 213 ? -7.640 6.010 9.043 1.00 82.56 213 SER A O 1
ATOM 1572 N N . GLU A 1 214 ? -5.438 5.779 9.453 1.00 81.88 214 GLU A N 1
ATOM 1573 C CA . GLU A 1 214 ? -5.235 7.171 9.861 1.00 81.88 214 GLU A CA 1
ATOM 1574 C C . GLU A 1 214 ? -5.557 8.161 8.735 1.00 81.88 214 GLU A C 1
ATOM 1576 O O . GLU A 1 214 ? -6.455 8.979 8.950 1.00 81.88 214 GLU A O 1
ATOM 1581 N N . PRO A 1 215 ? -4.962 8.066 7.522 1.00 82.25 215 PRO A N 1
ATOM 1582 C CA . PRO A 1 215 ? -5.257 9.026 6.457 1.00 82.25 215 PRO A CA 1
ATOM 1583 C C . PRO A 1 215 ? -6.716 8.952 5.997 1.00 82.25 215 PRO A C 1
ATOM 1585 O O . PRO A 1 215 ? -7.337 9.964 5.679 1.00 82.25 215 PRO A O 1
ATOM 1588 N N . PHE A 1 216 ? -7.295 7.745 5.982 1.00 85.56 216 PHE A N 1
ATOM 1589 C CA . PHE A 1 216 ? -8.702 7.561 5.634 1.00 85.56 216 PHE A CA 1
ATOM 1590 C C . PHE A 1 216 ? -9.629 8.249 6.641 1.00 85.56 216 PHE A C 1
ATOM 1592 O O . PHE A 1 216 ? -10.565 8.945 6.246 1.00 85.56 216 PHE A O 1
ATOM 1599 N N . MET A 1 217 ? -9.384 8.054 7.938 1.00 86.31 217 MET A N 1
ATOM 1600 C CA . MET A 1 217 ? -10.216 8.642 8.982 1.00 86.31 217 MET A CA 1
ATOM 1601 C C . MET A 1 217 ? -10.014 10.148 9.100 1.00 86.31 217 MET A C 1
ATOM 1603 O O . MET A 1 217 ? -10.979 10.851 9.383 1.00 86.31 217 MET A O 1
ATOM 1607 N N . GLU A 1 218 ? -8.810 10.650 8.836 1.00 84.62 218 GLU A N 1
ATOM 1608 C CA . GLU A 1 218 ? -8.541 12.085 8.757 1.00 84.62 218 GLU A CA 1
ATOM 1609 C C . GLU A 1 218 ? -9.363 12.729 7.635 1.00 84.62 218 GLU A C 1
ATOM 1611 O O . GLU A 1 218 ? -10.145 13.644 7.896 1.00 84.62 218 GLU A O 1
ATOM 1616 N N . ALA A 1 219 ? -9.294 12.174 6.420 1.00 86.44 219 ALA A N 1
ATOM 1617 C CA . ALA A 1 219 ? -10.081 12.651 5.284 1.00 86.44 219 ALA A CA 1
ATOM 1618 C C . ALA A 1 219 ? -11.596 12.548 5.533 1.00 86.44 219 ALA A C 1
ATOM 1620 O O . ALA A 1 219 ? -12.362 13.422 5.125 1.00 86.44 219 ALA A O 1
ATOM 1621 N N . LEU A 1 220 ? -12.052 11.493 6.219 1.00 87.00 220 LEU A N 1
ATOM 1622 C CA . LEU A 1 220 ? -13.461 11.329 6.573 1.00 87.00 220 LEU A CA 1
ATOM 1623 C C . LEU A 1 220 ? -13.934 12.410 7.554 1.00 87.00 220 LEU A C 1
ATOM 1625 O O . LEU A 1 220 ? -15.029 12.948 7.383 1.00 87.00 220 LEU A O 1
ATOM 1629 N N . VAL A 1 221 ? -13.130 12.721 8.575 1.00 85.56 221 VAL A N 1
ATOM 1630 C CA . VAL A 1 221 ? -13.429 13.790 9.538 1.00 85.56 221 VAL A CA 1
ATOM 1631 C C . VAL A 1 221 ? -13.439 15.144 8.836 1.00 85.56 221 VAL A C 1
ATOM 1633 O O . VAL A 1 221 ? -14.416 15.874 8.977 1.00 85.56 221 VAL A O 1
ATOM 1636 N N . GLU A 1 222 ? -12.424 15.447 8.024 1.00 85.31 222 GLU A N 1
ATOM 1637 C CA . GLU A 1 222 ? -12.338 16.698 7.263 1.00 85.31 222 GLU A CA 1
ATOM 1638 C C . GLU A 1 222 ? -13.542 16.883 6.330 1.00 85.31 222 GLU A C 1
ATOM 1640 O O . GLU A 1 222 ? -14.185 17.933 6.331 1.00 85.31 222 GLU A O 1
ATOM 1645 N N . HIS A 1 223 ? -13.905 15.844 5.574 1.00 84.19 223 HIS A N 1
ATOM 1646 C CA . HIS A 1 223 ? -15.061 15.896 4.686 1.00 84.19 223 HIS A CA 1
ATOM 1647 C C . HIS A 1 223 ? -16.371 16.093 5.461 1.00 84.19 223 HIS A C 1
ATOM 1649 O O . HIS A 1 223 ? -17.221 16.890 5.060 1.00 84.19 223 HIS A O 1
ATOM 1655 N N . ALA A 1 224 ? -16.537 15.403 6.592 1.00 82.06 224 ALA A N 1
ATOM 1656 C CA . ALA A 1 224 ? -17.726 15.550 7.423 1.00 82.06 224 ALA A CA 1
ATOM 1657 C C . ALA A 1 224 ? -17.842 16.949 8.050 1.00 82.06 224 ALA A C 1
ATOM 1659 O O . ALA A 1 224 ? -18.955 17.460 8.161 1.00 82.06 224 ALA A O 1
ATOM 1660 N N . GLU A 1 225 ? -16.723 17.570 8.434 1.00 78.88 225 GLU A N 1
ATOM 1661 C CA . GLU A 1 225 ? -16.675 18.963 8.897 1.00 78.88 225 GLU A CA 1
ATOM 1662 C C . GLU A 1 225 ? -17.026 19.952 7.772 1.00 78.88 225 GLU A C 1
ATOM 1664 O O . GLU A 1 225 ? -17.790 20.893 7.992 1.00 78.88 225 GLU A O 1
ATOM 1669 N N . ALA A 1 226 ? -16.517 19.727 6.556 1.00 80.69 226 ALA A N 1
ATOM 1670 C CA . ALA A 1 226 ? -16.748 20.607 5.411 1.00 80.69 226 ALA A CA 1
ATOM 1671 C C . ALA A 1 226 ? -18.207 20.590 4.913 1.00 80.69 226 ALA A C 1
ATOM 1673 O O . ALA A 1 226 ? -18.760 21.641 4.592 1.00 80.69 226 ALA A O 1
ATOM 1674 N N . GLU A 1 227 ? -18.846 19.416 4.860 1.00 74.62 227 GLU A N 1
ATOM 1675 C CA . GLU A 1 227 ? -20.199 19.249 4.299 1.00 74.62 227 GLU A CA 1
ATOM 1676 C C . GLU A 1 227 ? -21.331 19.633 5.266 1.00 74.62 227 GLU A C 1
ATOM 1678 O O . GLU A 1 227 ? -22.426 19.994 4.832 1.00 74.62 227 GLU A O 1
ATOM 1683 N N . ARG A 1 228 ? -21.120 19.527 6.586 1.00 62.41 228 ARG A N 1
ATOM 1684 C CA . ARG A 1 228 ? -22.215 19.621 7.575 1.00 62.41 228 ARG A CA 1
ATOM 1685 C C . ARG A 1 228 ? -22.282 20.930 8.360 1.00 62.41 228 ARG A C 1
ATOM 1687 O O . ARG A 1 228 ? -23.174 21.089 9.195 1.00 62.41 228 ARG A O 1
ATOM 1694 N N . GLY A 1 229 ? -21.394 21.889 8.104 1.00 63.25 229 GLY A N 1
ATOM 1695 C CA . GLY A 1 229 ? -21.296 23.081 8.950 1.00 63.25 229 GLY A CA 1
ATOM 1696 C C . GLY A 1 229 ? -20.982 22.696 10.404 1.00 63.25 229 GLY A C 1
ATOM 1697 O O . GLY A 1 229 ? -20.215 21.773 10.643 1.00 63.25 229 GLY A O 1
ATOM 1698 N N . ALA A 1 230 ? -21.583 23.371 11.390 1.00 54.81 230 ALA A N 1
ATOM 1699 C CA . ALA A 1 230 ? -21.247 23.220 12.816 1.00 54.81 230 ALA A CA 1
ATOM 1700 C C . ALA A 1 230 ? -21.513 21.829 13.452 1.00 54.81 230 ALA A C 1
ATOM 1702 O O . ALA A 1 230 ? -21.301 21.687 14.651 1.00 54.81 230 ALA A O 1
ATOM 1703 N N . GLY A 1 231 ? -21.962 20.820 12.694 1.00 61.12 231 GLY A N 1
ATOM 1704 C CA . GLY A 1 231 ? -22.164 19.451 13.180 1.00 61.12 231 GLY A CA 1
ATOM 1705 C C . GLY A 1 231 ? -21.301 18.435 12.429 1.00 61.12 231 GLY A C 1
ATOM 1706 O O . GLY A 1 231 ? -21.760 17.835 11.457 1.00 61.12 231 GLY A O 1
ATOM 1707 N N . GLY A 1 232 ? -20.054 18.237 12.868 1.00 74.38 232 GLY A N 1
ATOM 1708 C CA . GLY A 1 232 ? -19.126 17.256 12.288 1.00 74.38 232 GLY A CA 1
ATOM 1709 C C . GLY A 1 232 ? -19.551 15.791 12.494 1.00 74.38 232 GLY A C 1
ATOM 1710 O O . GLY A 1 232 ? -20.602 15.490 13.062 1.00 74.38 232 GLY A O 1
ATOM 1711 N N . LEU A 1 233 ? -18.714 14.841 12.052 1.00 82.81 233 LEU A N 1
ATOM 1712 C CA . LEU A 1 233 ? -18.976 13.389 12.161 1.00 82.81 233 LEU A CA 1
ATOM 1713 C C . LEU A 1 233 ? -19.317 12.929 13.590 1.00 82.81 233 LEU A C 1
ATOM 1715 O O . LEU A 1 233 ? -20.095 11.996 13.777 1.00 82.81 233 LEU A O 1
ATOM 1719 N N . PHE A 1 234 ? -18.729 13.597 14.577 1.00 86.31 234 PHE A N 1
ATOM 1720 C CA . PHE A 1 234 ? -18.805 13.263 15.995 1.00 86.31 234 PHE A CA 1
ATOM 1721 C C . PHE A 1 234 ? -19.513 14.353 16.816 1.00 86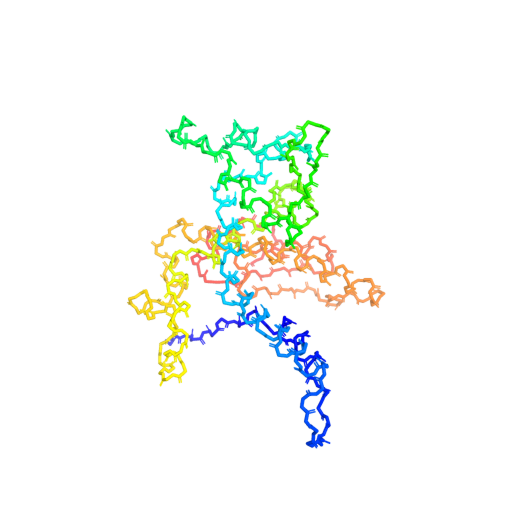.31 234 PHE A C 1
ATOM 1723 O O . PHE A 1 234 ? -19.267 14.482 18.014 1.00 86.31 234 PHE A O 1
ATOM 1730 N N . ASP A 1 235 ? -20.390 15.145 16.192 1.00 85.31 235 ASP A N 1
ATOM 1731 C CA . ASP A 1 235 ? -21.165 16.162 16.907 1.00 85.31 235 ASP A CA 1
ATOM 1732 C C . ASP A 1 235 ? -21.971 15.549 18.069 1.00 85.31 235 ASP A C 1
ATOM 1734 O O . ASP A 1 235 ? -22.592 14.489 17.945 1.00 85.31 235 ASP A O 1
ATOM 1738 N N . GLY A 1 236 ? -21.907 16.194 19.234 1.00 86.75 236 GLY A N 1
ATOM 1739 C CA . GLY A 1 236 ? -22.506 15.712 20.481 1.00 86.75 236 GLY A CA 1
ATOM 1740 C C . GLY A 1 236 ? -21.860 14.459 21.095 1.00 86.75 236 GLY A C 1
ATOM 1741 O O . GLY A 1 236 ? -22.326 13.987 22.138 1.00 86.75 236 GLY A O 1
ATOM 1742 N N . VAL A 1 237 ? -20.792 13.904 20.508 1.00 90.69 237 VAL A N 1
ATOM 1743 C CA . VAL A 1 237 ? -20.119 12.705 21.028 1.00 90.69 237 VAL A CA 1
ATOM 1744 C C . VAL A 1 237 ? -19.074 13.089 22.073 1.00 90.69 237 VAL A C 1
ATOM 1746 O O . VAL A 1 237 ? -17.946 13.435 21.752 1.00 90.69 237 VAL A O 1
ATOM 1749 N N . GLY A 1 238 ? -19.425 12.955 23.355 1.00 90.12 238 GLY A N 1
ATOM 1750 C CA . GLY A 1 238 ? -18.488 13.205 24.461 1.00 90.12 238 GLY A CA 1
ATOM 1751 C C . GLY A 1 238 ? -17.495 12.066 24.737 1.00 90.12 238 GLY A C 1
ATOM 1752 O O . GLY A 1 238 ? -16.415 12.309 25.282 1.00 90.12 238 GLY A O 1
ATOM 1753 N N . LYS A 1 239 ? -17.855 10.822 24.386 1.00 94.31 239 LYS A N 1
ATOM 1754 C CA . LYS A 1 239 ? -17.028 9.623 24.582 1.00 94.31 239 LYS A CA 1
ATOM 1755 C C . LYS A 1 239 ? -17.075 8.718 23.355 1.00 94.31 239 LYS A C 1
ATOM 1757 O O . LYS A 1 239 ? -18.161 8.317 22.944 1.00 94.31 239 LYS A O 1
ATOM 1762 N N . LEU A 1 240 ? -15.908 8.341 22.844 1.00 94.12 240 LEU A N 1
ATOM 1763 C CA . LEU A 1 240 ? -15.750 7.456 21.692 1.00 94.12 240 LEU A CA 1
ATOM 1764 C C . LEU A 1 240 ? -15.071 6.145 22.108 1.00 94.12 240 LEU A C 1
ATOM 1766 O O . LEU A 1 240 ? -14.135 6.149 22.907 1.00 94.12 240 LEU A O 1
ATOM 1770 N N . VAL A 1 241 ? -15.559 5.021 21.585 1.00 95.00 241 VAL A N 1
ATOM 1771 C CA . VAL A 1 241 ? -14.962 3.693 21.781 1.00 95.00 241 VAL A CA 1
ATOM 1772 C C . VAL A 1 241 ? -14.563 3.155 20.414 1.00 95.00 241 VAL A C 1
ATOM 1774 O O . VAL A 1 241 ? -15.427 2.984 19.557 1.00 95.00 241 VAL A O 1
ATOM 1777 N N . ASP A 1 242 ? -13.276 2.892 20.226 1.00 92.25 242 ASP A N 1
ATOM 1778 C CA . ASP A 1 242 ? -12.725 2.305 19.006 1.00 92.25 242 ASP A CA 1
ATOM 1779 C C . ASP A 1 242 ? -12.567 0.790 19.203 1.00 92.25 242 ASP A C 1
ATOM 1781 O O . ASP A 1 242 ? -11.713 0.334 19.965 1.00 92.25 242 ASP A O 1
ATOM 1785 N N . VAL A 1 243 ? -13.465 0.008 18.596 1.00 93.19 243 VAL A N 1
ATOM 1786 C CA . VAL A 1 243 ? -13.506 -1.458 18.717 1.00 93.19 243 VAL A CA 1
ATOM 1787 C C . VAL A 1 243 ? -12.701 -2.074 17.577 1.00 93.19 243 VAL A C 1
ATOM 1789 O O . VAL A 1 243 ? -13.078 -1.949 16.415 1.00 93.19 243 VAL A O 1
ATOM 1792 N N . GLY A 1 244 ? -11.636 -2.799 17.915 1.00 86.50 244 GLY A N 1
ATOM 1793 C CA . GLY A 1 244 ? -10.618 -3.228 16.956 1.00 86.50 244 GLY A CA 1
ATOM 1794 C C . GLY A 1 244 ? -9.620 -2.115 16.621 1.00 86.50 244 GLY A C 1
ATOM 1795 O O . GLY A 1 244 ? -9.062 -2.106 15.524 1.00 86.50 244 GLY A O 1
ATOM 1796 N N . GLY A 1 245 ? -9.430 -1.158 17.538 1.00 85.75 245 GLY A N 1
ATOM 1797 C CA . GLY A 1 245 ? -8.620 0.041 17.315 1.00 85.75 245 GLY A CA 1
ATOM 1798 C C . GLY A 1 245 ? -7.107 -0.201 17.278 1.00 85.75 245 GLY A C 1
ATOM 1799 O O . GLY A 1 245 ? -6.339 0.735 17.042 1.00 85.75 245 GLY A O 1
ATOM 1800 N N . SER A 1 246 ? -6.645 -1.447 17.457 1.00 86.19 246 SER A N 1
ATOM 1801 C CA . SER A 1 246 ? -5.235 -1.829 17.378 1.00 86.19 246 SER A CA 1
ATOM 1802 C C . SER A 1 246 ? -4.369 -0.965 18.309 1.00 86.19 246 SER A C 1
ATOM 1804 O O . SER A 1 246 ? -4.565 -0.961 19.527 1.00 86.19 246 SER A O 1
ATOM 1806 N N . SER A 1 247 ? -3.429 -0.196 17.759 1.00 83.69 247 SER A N 1
ATOM 1807 C CA . SER A 1 247 ? -2.558 0.716 18.496 1.00 83.69 247 SER A CA 1
ATOM 1808 C C . SER A 1 247 ? -3.283 1.925 19.085 1.00 83.69 247 SER A C 1
ATOM 1810 O O . SER A 1 247 ? -2.639 2.679 19.798 1.00 83.69 247 SER A O 1
ATOM 1812 N N . GLY A 1 248 ? -4.566 2.156 18.785 1.00 88.06 248 GLY A N 1
ATOM 1813 C CA . GLY A 1 248 ? -5.331 3.331 19.219 1.00 88.06 248 GLY A CA 1
ATOM 1814 C C . GLY A 1 248 ? -4.967 4.619 18.478 1.00 88.06 248 GLY A C 1
ATOM 1815 O O . GLY A 1 248 ? -5.417 5.703 18.848 1.00 88.06 248 GLY A O 1
ATOM 1816 N N . ALA A 1 249 ? -4.139 4.527 17.438 1.00 85.00 249 ALA A N 1
ATOM 1817 C CA . ALA A 1 249 ? -3.588 5.695 16.767 1.00 85.00 249 ALA A CA 1
ATOM 1818 C C . ALA A 1 249 ? -4.659 6.477 15.974 1.00 85.00 249 ALA A C 1
ATOM 1820 O O . ALA A 1 249 ? -4.721 7.704 16.067 1.00 85.00 249 ALA A O 1
ATOM 1821 N N . CYS A 1 250 ? -5.615 5.764 15.364 1.00 87.44 250 CYS A N 1
ATOM 1822 C CA . CYS A 1 250 ? -6.814 6.348 14.757 1.00 87.44 250 CYS A CA 1
ATOM 1823 C C . CYS A 1 250 ? -7.681 7.105 15.779 1.00 87.44 250 CYS A C 1
ATOM 1825 O O . CYS A 1 250 ? -7.990 8.281 15.581 1.00 87.44 250 CYS A O 1
ATOM 1827 N N . LEU A 1 251 ? -8.036 6.467 16.902 1.00 89.88 251 LEU A N 1
ATOM 1828 C CA . LEU A 1 251 ? -8.762 7.124 17.994 1.00 89.88 251 LEU A CA 1
ATOM 1829 C C . LEU A 1 251 ? -8.028 8.381 18.481 1.00 89.88 251 LEU A C 1
ATOM 1831 O O . LEU A 1 251 ? -8.650 9.413 18.735 1.00 89.88 251 LEU A O 1
ATOM 1835 N N . ASN A 1 252 ? -6.700 8.313 18.574 1.00 88.12 252 ASN A N 1
ATOM 1836 C CA . ASN A 1 252 ? -5.886 9.442 18.995 1.00 88.12 252 ASN A CA 1
ATOM 1837 C C . ASN A 1 252 ? -5.881 10.602 18.003 1.00 88.12 252 ASN A C 1
ATOM 1839 O O . ASN A 1 252 ? -5.961 11.756 18.424 1.00 88.12 252 ASN A O 1
ATOM 1843 N N . MET A 1 253 ? -5.839 10.310 16.706 1.00 87.00 253 MET A N 1
ATOM 1844 C CA . MET A 1 253 ? -6.017 11.313 15.662 1.00 87.00 253 MET A CA 1
ATOM 1845 C C . MET A 1 253 ? -7.392 11.991 15.790 1.00 87.00 253 MET A C 1
ATOM 1847 O O . MET A 1 253 ? -7.450 13.218 15.897 1.00 87.00 253 MET A O 1
ATOM 1851 N N . ILE A 1 254 ? -8.477 11.213 15.907 1.00 88.12 254 ILE A N 1
ATOM 1852 C CA . ILE A 1 254 ? -9.845 11.750 16.030 1.00 88.12 254 ILE A CA 1
ATOM 1853 C C . ILE A 1 254 ? -9.955 12.687 17.234 1.00 88.12 254 ILE A C 1
ATOM 1855 O O . ILE A 1 254 ? -10.418 13.814 17.097 1.00 88.12 254 ILE A O 1
ATOM 1859 N N . MET A 1 255 ? -9.487 12.262 18.410 1.00 88.25 255 MET A N 1
ATOM 1860 C CA . MET A 1 255 ? -9.578 13.068 19.633 1.00 88.25 255 MET A CA 1
ATOM 1861 C C . MET A 1 255 ? -8.739 14.352 19.592 1.00 88.25 255 MET A C 1
ATOM 1863 O O . MET A 1 255 ? -9.077 15.327 20.262 1.00 88.25 255 MET A O 1
ATOM 1867 N N . LYS A 1 256 ? -7.636 14.379 18.833 1.00 86.88 256 LYS A N 1
ATOM 1868 C CA . LYS A 1 256 ? -6.862 15.612 18.611 1.00 86.88 256 LYS A CA 1
ATOM 1869 C C . LYS A 1 256 ? -7.598 16.586 17.696 1.00 86.88 256 LYS A C 1
ATOM 1871 O O . LYS A 1 256 ? -7.465 17.794 17.879 1.00 86.88 256 LYS A O 1
ATOM 1876 N N . ARG A 1 257 ? -8.334 16.065 16.712 1.00 84.38 257 ARG A N 1
ATOM 1877 C CA . ARG A 1 257 ? -9.014 16.863 15.689 1.00 84.38 257 ARG A CA 1
ATOM 1878 C C . ARG A 1 257 ? -10.410 17.321 16.102 1.00 84.38 257 ARG A C 1
ATOM 1880 O O . ARG A 1 257 ? -10.837 18.375 15.643 1.00 84.38 257 ARG A O 1
ATOM 1887 N N . VAL A 1 258 ? -11.065 16.558 16.977 1.00 87.19 258 VAL A N 1
ATOM 1888 C CA . VAL A 1 258 ? -12.442 16.757 17.445 1.00 87.19 258 VAL A CA 1
ATOM 1889 C C . VAL A 1 258 ? -12.449 16.944 18.969 1.00 87.19 258 VAL A C 1
ATOM 1891 O O . VAL A 1 258 ? -12.572 15.966 19.717 1.00 87.19 258 VAL A O 1
ATOM 1894 N N . PRO A 1 259 ? -12.288 18.187 19.465 1.00 83.25 259 PRO A N 1
ATOM 1895 C CA . PRO A 1 259 ? -12.183 18.475 20.897 1.00 83.25 259 PRO A CA 1
ATOM 1896 C C . PRO A 1 259 ? -13.419 18.087 21.722 1.00 83.25 259 PRO A C 1
ATOM 1898 O O . PRO A 1 259 ? -13.312 17.930 22.941 1.00 83.25 259 PRO A O 1
ATOM 1901 N N . GLU A 1 260 ? -14.582 17.936 21.082 1.00 87.06 260 GLU A N 1
ATOM 1902 C CA . GLU A 1 260 ? -15.838 17.487 21.689 1.00 87.06 260 GLU A CA 1
ATOM 1903 C C . GLU A 1 260 ? -15.735 16.052 22.221 1.00 87.06 260 GLU A C 1
ATOM 1905 O O . GLU A 1 260 ? -16.355 15.721 23.237 1.00 87.06 260 GLU A O 1
ATOM 1910 N N . VAL A 1 261 ? -14.900 15.215 21.594 1.00 90.62 261 VAL A N 1
ATOM 1911 C CA . VAL A 1 261 ? -14.612 13.856 22.060 1.00 90.62 261 VAL A CA 1
ATOM 1912 C C . VAL A 1 261 ? -13.639 13.934 23.234 1.00 90.62 261 VAL A C 1
ATOM 1914 O O . VAL A 1 261 ? -12.424 13.788 23.113 1.00 90.62 261 VAL A O 1
ATOM 1917 N N . THR A 1 262 ? -14.192 14.175 24.420 1.00 90.12 262 THR A N 1
ATOM 1918 C CA . THR A 1 262 ? -13.410 14.378 25.649 1.00 90.12 262 THR A CA 1
ATOM 1919 C C . THR A 1 262 ? -12.827 13.098 26.255 1.00 90.12 262 THR A C 1
ATOM 1921 O O . THR A 1 262 ? -11.887 13.180 27.049 1.00 90.12 262 THR A O 1
ATOM 1924 N N . ALA A 1 263 ? -13.361 11.925 25.896 1.00 92.75 263 ALA A N 1
ATOM 1925 C CA . ALA A 1 263 ? -12.920 10.629 26.407 1.00 92.75 263 ALA A CA 1
ATOM 1926 C C . ALA A 1 263 ? -12.844 9.567 25.300 1.00 92.75 263 ALA A C 1
ATOM 1928 O O . ALA A 1 263 ? -13.810 9.356 24.568 1.00 92.75 263 ALA A O 1
ATOM 1929 N N . GLY A 1 264 ? -11.724 8.852 25.230 1.00 93.00 264 GLY A N 1
ATOM 1930 C CA . GLY A 1 264 ? -11.511 7.746 24.298 1.00 93.00 264 GLY A CA 1
ATOM 1931 C C . GLY A 1 264 ? -11.354 6.416 25.021 1.00 93.00 264 GLY A C 1
ATOM 1932 O O . GLY A 1 264 ? -10.772 6.371 26.105 1.00 93.00 264 GLY A O 1
ATOM 1933 N N . VAL A 1 265 ? -11.858 5.337 24.422 1.00 94.31 265 VAL A N 1
ATOM 1934 C CA . VAL A 1 265 ? -11.542 3.962 24.825 1.00 94.31 265 VAL A CA 1
ATOM 1935 C C . VAL A 1 265 ? -11.039 3.180 23.622 1.00 94.31 265 VAL A C 1
ATOM 1937 O O . VAL A 1 265 ? -11.803 2.972 22.680 1.00 94.31 265 VAL A O 1
ATOM 1940 N N . ASN A 1 266 ? -9.783 2.737 23.659 1.00 92.56 266 ASN A N 1
ATOM 1941 C CA . ASN A 1 266 ? -9.240 1.839 22.639 1.00 92.56 266 ASN A CA 1
ATOM 1942 C C . ASN A 1 266 ? -9.481 0.391 23.076 1.00 92.56 266 ASN A C 1
ATOM 1944 O O . ASN A 1 266 ? -8.965 -0.040 24.106 1.00 92.56 266 ASN A O 1
ATOM 1948 N N . PHE A 1 267 ? -10.278 -0.358 22.321 1.00 91.94 267 PHE A N 1
ATOM 1949 C CA . PHE A 1 267 ? -10.683 -1.709 22.691 1.00 91.94 267 PHE A CA 1
ATOM 1950 C C . PHE A 1 267 ? -10.219 -2.725 21.647 1.00 91.94 267 PHE A C 1
ATOM 1952 O O . PHE A 1 267 ? -10.726 -2.749 20.530 1.00 91.94 267 PHE A O 1
ATOM 1959 N N . ASP A 1 268 ? -9.298 -3.609 22.029 1.00 89.38 268 ASP A N 1
ATOM 1960 C CA . ASP A 1 268 ? -8.784 -4.692 21.183 1.00 89.38 268 ASP A CA 1
ATOM 1961 C C . ASP A 1 268 ? -8.447 -5.937 22.035 1.00 89.38 268 ASP A C 1
ATOM 1963 O O . ASP A 1 268 ? -8.714 -5.983 23.240 1.00 89.38 268 ASP A O 1
ATOM 1967 N N . LEU A 1 269 ? -7.872 -6.972 21.419 1.00 86.31 269 LEU A N 1
ATOM 1968 C CA . LEU A 1 269 ? -7.356 -8.154 22.100 1.00 86.31 269 LEU A CA 1
ATOM 1969 C C . LEU A 1 269 ? -6.307 -7.765 23.162 1.00 86.31 269 LEU A C 1
ATOM 1971 O O . LEU A 1 269 ? -5.509 -6.858 22.918 1.00 86.31 269 LEU A O 1
ATOM 1975 N N . PRO A 1 270 ? -6.229 -8.481 24.304 1.00 86.44 270 PRO A N 1
ATOM 1976 C CA . PRO A 1 270 ? -5.319 -8.129 25.398 1.00 86.44 270 PRO A CA 1
ATOM 1977 C C . PRO A 1 270 ? -3.860 -7.948 24.965 1.00 86.44 270 PRO A C 1
ATOM 1979 O O . PRO A 1 270 ? -3.230 -6.961 25.336 1.00 86.44 270 PRO A O 1
ATOM 1982 N N . ASP A 1 271 ? -3.348 -8.856 24.130 1.00 81.38 271 ASP A N 1
ATOM 1983 C CA . ASP A 1 271 ? -1.961 -8.812 23.653 1.00 81.38 271 ASP A CA 1
ATOM 1984 C C . ASP A 1 271 ? -1.703 -7.646 22.683 1.00 81.38 271 ASP A C 1
ATOM 1986 O O . ASP A 1 271 ? -0.574 -7.178 22.565 1.00 81.38 271 ASP A O 1
ATOM 1990 N N . VAL A 1 272 ? -2.741 -7.158 21.993 1.00 81.19 272 VAL A N 1
ATOM 1991 C CA . VAL A 1 272 ? -2.652 -5.997 21.095 1.00 81.19 272 VAL A CA 1
ATOM 1992 C C . VAL A 1 272 ? -2.638 -4.709 21.914 1.00 81.19 272 VAL A C 1
ATOM 1994 O O . VAL A 1 272 ? -1.742 -3.887 21.736 1.00 81.19 272 VAL A O 1
ATOM 1997 N N . VAL A 1 273 ? -3.569 -4.569 22.865 1.00 84.81 273 VAL A N 1
ATOM 1998 C CA . VAL A 1 273 ? -3.643 -3.404 23.763 1.00 84.81 273 VAL A CA 1
ATOM 1999 C C . VAL A 1 273 ? -2.380 -3.281 24.620 1.00 84.81 273 VAL A C 1
ATOM 2001 O O . VAL A 1 273 ? -1.882 -2.177 24.814 1.00 84.81 273 VAL A O 1
ATOM 2004 N N . ALA A 1 274 ? -1.804 -4.395 25.081 1.00 83.56 274 ALA A N 1
ATOM 2005 C CA . ALA A 1 274 ? -0.571 -4.393 25.873 1.00 83.56 274 ALA A CA 1
ATOM 2006 C C . ALA A 1 274 ? 0.656 -3.834 25.124 1.00 83.56 27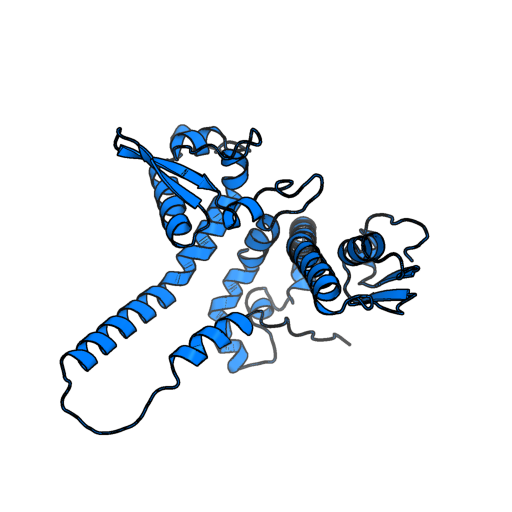4 ALA A C 1
ATOM 2008 O O . ALA A 1 274 ? 1.621 -3.414 25.762 1.00 83.56 274 ALA A O 1
ATOM 2009 N N . LEU A 1 275 ? 0.634 -3.845 23.787 1.00 80.81 275 LEU A N 1
ATOM 2010 C CA . LEU A 1 275 ? 1.698 -3.314 22.930 1.00 80.81 275 LEU A CA 1
ATOM 2011 C C . LEU A 1 275 ? 1.403 -1.897 22.417 1.00 80.81 275 LEU A C 1
ATOM 2013 O O . LEU A 1 275 ? 2.257 -1.303 21.757 1.00 80.81 275 LEU A O 1
ATOM 2017 N N . ALA A 1 276 ? 0.211 -1.363 22.687 1.00 82.12 276 ALA A N 1
ATOM 2018 C CA . ALA A 1 276 ? -0.154 -0.018 22.278 1.00 82.12 276 ALA A CA 1
ATOM 2019 C C . ALA A 1 276 ? 0.687 1.029 23.039 1.00 82.12 276 ALA A C 1
ATOM 2021 O O . ALA A 1 276 ? 1.062 0.813 24.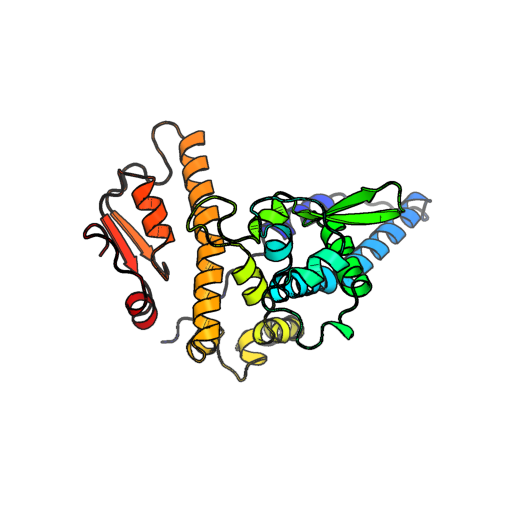196 1.00 82.12 276 ALA A O 1
ATOM 2022 N N . PRO A 1 277 ? 1.007 2.175 22.412 1.00 82.81 277 PRO A N 1
ATOM 2023 C CA . PRO A 1 277 ? 1.676 3.264 23.107 1.00 82.81 277 PRO A CA 1
ATOM 2024 C C . PRO A 1 277 ? 0.807 3.789 24.257 1.00 82.81 277 PRO A C 1
ATOM 2026 O O . PRO A 1 277 ? -0.421 3.773 24.199 1.00 82.81 277 PRO A O 1
ATOM 2029 N N . ASN A 1 278 ? 1.454 4.308 25.302 1.00 81.25 278 ASN A N 1
ATOM 2030 C CA . ASN A 1 278 ? 0.739 4.979 26.381 1.00 81.25 278 ASN A CA 1
ATOM 2031 C C . ASN A 1 278 ? 0.168 6.301 25.868 1.00 81.25 278 ASN A C 1
ATOM 2033 O O . ASN A 1 278 ? 0.915 7.212 25.504 1.00 81.25 278 ASN A O 1
ATOM 2037 N N . PHE A 1 279 ? -1.153 6.413 25.878 1.00 74.12 279 PHE A N 1
ATOM 2038 C CA . PHE A 1 279 ? -1.843 7.653 25.564 1.00 74.12 279 PHE A CA 1
ATOM 2039 C C . PHE A 1 279 ? -2.101 8.489 26.837 1.00 74.12 279 PHE A C 1
ATOM 2041 O O . PHE A 1 279 ? -2.070 7.948 27.944 1.00 74.12 279 PHE A O 1
ATOM 2048 N N . PRO A 1 280 ? -2.334 9.813 26.717 1.00 72.38 280 PRO A N 1
ATOM 2049 C CA . PRO A 1 280 ? -2.668 10.679 27.855 1.00 72.38 280 PRO A CA 1
ATOM 2050 C C . PRO A 1 280 ? -3.903 10.194 28.633 1.00 72.38 280 PRO A C 1
ATOM 2052 O O . PRO A 1 280 ? -4.733 9.494 28.071 1.00 72.38 280 PRO A O 1
ATOM 2055 N N . GLU A 1 281 ? -4.115 10.664 29.871 1.00 62.09 281 GLU A N 1
ATOM 2056 C CA . GLU A 1 281 ? -5.219 10.228 30.765 1.00 62.09 281 GLU A CA 1
ATOM 2057 C C . GLU A 1 281 ? -6.649 10.320 30.181 1.00 62.09 281 GLU A C 1
ATOM 2059 O O . GLU A 1 281 ? -7.589 9.738 30.727 1.00 62.09 281 GLU A O 1
ATOM 2064 N N . ARG A 1 282 ? -6.836 11.054 29.075 1.00 63.72 282 ARG A N 1
ATOM 2065 C CA . ARG A 1 282 ? -8.105 11.113 28.326 1.00 63.72 282 ARG A CA 1
ATOM 2066 C C . ARG A 1 282 ? -8.402 9.832 27.530 1.00 63.72 282 ARG A C 1
ATOM 2068 O O . ARG A 1 282 ? -9.534 9.659 27.080 1.00 63.72 282 ARG A O 1
ATOM 2075 N N . PHE A 1 283 ? -7.418 8.947 27.391 1.00 66.88 283 PHE A N 1
ATOM 2076 C CA . PHE A 1 283 ? -7.522 7.611 26.815 1.00 66.88 283 PHE A CA 1
ATOM 2077 C C . PHE A 1 283 ? -7.558 6.586 27.945 1.00 66.88 283 PHE A C 1
ATOM 2079 O O . PHE A 1 283 ? -6.744 6.640 28.869 1.00 66.88 283 PHE A O 1
ATOM 2086 N N . ARG A 1 284 ? -8.519 5.668 27.882 1.00 59.09 284 ARG A N 1
ATOM 2087 C CA . ARG A 1 284 ? -8.643 4.542 28.811 1.00 59.09 284 ARG A CA 1
ATOM 2088 C C . ARG A 1 284 ? -8.718 3.213 28.086 1.00 59.09 284 ARG A C 1
ATOM 2090 O O . ARG A 1 284 ? -9.147 3.203 26.913 1.00 59.09 284 ARG A O 1
#